Protein 2VZP (pdb70)

Secondary structure (DSSP, 8-state):
---EEEGGGSEEESEEEE--STT-STT-EEEE-SSTT-EEEEEEEESSSEEEEEEEEEE--SSS---EEEEETTEEEEEEE-----SSTT--EEEEEEEEE-SEEEEEEEEE-STT-PPEEEEEE-/----EEEGGGSEEESEEEE--STT-STT-EEEE-SSTT-EEEEEEEESSSEEEEEEEEEE--SSS-EEEEEEETTEEEEEEEEE---SSTT--EEEEEEEEE-SEEEEEEEEE-STT-PPEEEEEE-

GO terms:
  GO:0052761 exo-1,4-beta-D-glucosaminidase activity (F, EXP)
  GO:0005576 extracellular region (C, EXP)
  GO:0005576 extracellular region (C, IDA)
  GO:0004553 hydrolase activity, hydrolyzing O-glycosyl compounds (F, IDA)
  GO:0000272 polysaccharide catabolic process (P, IDA)

Solvent-accessible surface area: 11361 Å² total; per-residue (Å²): 164,73,69,74,39,32,0,18,117,23,75,49,68,91,25,38,81,59,65,110,44,72,44,67,45,49,115,0,0,0,46,2,59,93,56,56,32,0,3,0,39,3,76,0,81,8,125,62,73,27,94,37,67,0,48,0,52,15,0,0,22,48,137,68,42,19,24,0,39,1,23,13,86,78,71,125,41,22,71,50,21,47,0,29,62,22,58,81,59,64,34,10,30,57,73,73,8,158,2,92,4,51,62,26,102,2,101,0,71,0,38,3,59,45,78,57,0,0,0,5,0,0,28,0,22,29,141,124,93,76,68,36,26,0,21,114,24,80,48,46,32,27,41,79,61,60,113,45,71,39,66,48,49,114,0,0,0,51,6,65,114,56,49,32,0,3,0,42,3,84,0,80,5,104,61,74,30,63,38,75,0,48,1,54,12,0,0,22,46,138,70,47,26,24,0,45,1,26,16,124,74,68,151,32,20,88,49,23,46,0,27,61,27,57,81,60,63,42,30,62,65,70,72,8,132,1,90,5,59,63,26,104,11,68,0,77,0,38,2,63,50,76,64,0,0,0,5,0,0,25,0,25,16

InterPro domains:
  IPR005084 Carbohydrate binding module family 6 [PF16990] (911-1030)
  IPR005084 Carbohydrate binding module family 6 [PS51175] (909-1032)
  IPR006102 Glycoside hydrolase family 2, immunoglobulin-like beta-sandwich [PF00703] (229-335)
  IPR008979 Galactose-binding-like domain superfamily [SSF49785] (66-221)
  IPR008979 Galactose-binding-like domain superfamily [SSF49785] (909-1032)
  IPR013783 Immunoglobulin-like fold [G3DSA:2.60.40.10] (226-335)
  IPR013783 Immunoglobulin-like fold [G3DSA:2.60.40.10] (675-797)
  IPR013783 Immunoglobulin-like fold [G3DSA:2.60.40.10] (798-899)
  IPR017853 Glycoside hydrolase superfamily [SSF51445] (332-673)
  IPR036156 Beta-Galactosidase/glucuronidase domain superfamily [SSF49303] (227-335)
  IPR036156 Beta-Galactosidase/glucuronidase domain superfamily [SSF49303] (675-776)
  IPR036156 Beta-Galactosidase/glucuronidase domain superfamily [SSF49303] (779-896)
  IPR041351 Exo-beta-D-glucosaminidase, Ig-fold domain [PF18368] (781-891)
  IPR043534 Exo-beta-D-glucosaminidase/Endo-beta-mannosidase [PTHR43536] (57-892)
  IPR054593 Beta-mannosidase-like, galactose-binding domain-like [PF22666] (78-188)

Structure (mmCIF, N/CA/C/O backbone):
data_2VZP
#
_entry.id   2VZP
#
_cell.length_a   54.573
_cell.length_b   57.022
_cell.length_c   81.699
_cell.angle_alpha   90.00
_cell.angle_beta   90.00
_cell.angle_gamma   90.00
#
_symmetry.space_group_name_H-M   'P 21 21 21'
#
loop_
_entity.id
_entity.type
_entity.pdbx_description
1 polymer EXO-BETA-D-GLUCOSAMINIDASE
2 non-polymer 'CALCIUM ION'
3 non-polymer 1,2-ETHANEDIOL
4 water water
#
loop_
_atom_site.group_PDB
_atom_site.id
_atom_site.type_symbol
_atom_site.label_atom_id
_atom_site.label_alt_id
_atom_site.label_comp_id
_atom_site.label_asym_id
_atom_site.label_entity_id
_atom_site.label_seq_id
_atom_site.pdbx_PDB_ins_code
_atom_site.Cartn_x
_atom_site.Cartn_y
_atom_site.Cartn_z
_atom_site.occupancy
_atom_site.B_iso_or_equiv
_atom_site.auth_seq_id
_atom_site.auth_comp_id
_atom_site.auth_asym_id
_atom_site.auth_atom_id
_atom_site.pdbx_PDB_model_num
ATOM 1 N N . ASP A 1 2 ? 3.156 39.342 27.690 1.00 28.95 2 ASP A N 1
ATOM 2 C CA . ASP A 1 2 ? 4.611 39.380 27.401 1.00 27.31 2 ASP A CA 1
ATOM 3 C C . ASP A 1 2 ? 5.656 38.331 27.755 1.00 23.95 2 ASP A C 1
ATOM 4 O O . ASP A 1 2 ? 5.813 37.429 26.944 1.00 23.37 2 ASP A O 1
ATOM 9 N N . PRO A 1 3 ? 6.454 38.480 28.876 1.00 20.41 3 PRO A N 1
ATOM 10 C CA . PRO A 1 3 ? 6.814 37.194 29.492 1.00 17.16 3 PRO A CA 1
ATOM 11 C C . PRO A 1 3 ? 5.535 36.365 29.763 1.00 14.52 3 PRO A C 1
ATOM 12 O O . PRO A 1 3 ? 4.530 36.903 30.174 1.00 16.26 3 PRO A O 1
ATOM 16 N N . VAL A 1 4 ? 5.598 35.068 29.607 1.00 10.19 4 VAL A N 1
ATOM 17 C CA . VAL A 1 4 ? 4.465 34.158 29.811 1.00 6.94 4 VAL A CA 1
ATOM 18 C C . VAL A 1 4 ? 4.812 33.229 30.982 1.00 5.54 4 VAL A C 1
ATOM 19 O O . VAL A 1 4 ? 5.945 32.731 31.096 1.00 5.57 4 VAL A O 1
ATOM 23 N N . ASP A 1 5 ? 3.824 33.012 31.848 1.00 5.47 5 ASP A N 1
ATOM 24 C CA . ASP A 1 5 ? 3.972 32.110 33.001 1.00 4.95 5 ASP A CA 1
ATOM 25 C C . ASP A 1 5 ? 3.597 30.683 32.612 1.00 5.29 5 ASP A C 1
ATOM 26 O O . ASP A 1 5 ? 2.548 30.438 31.991 1.00 7.55 5 ASP A O 1
ATOM 31 N N . TYR A 1 6 ? 4.418 29.732 33.045 1.00 4.22 6 TYR A N 1
ATOM 32 C CA . TYR A 1 6 ? 4.215 28.298 32.843 1.00 4.19 6 TYR A CA 1
ATOM 33 C C . TYR A 1 6 ? 4.244 27.684 34.233 1.00 4.31 6 TYR A C 1
ATOM 34 O O . TYR A 1 6 ? 5.301 27.524 34.859 1.00 3.84 6 TYR A O 1
ATOM 43 N N . GLN A 1 7 ? 3.060 27.370 34.772 1.00 4.32 7 GLN A N 1
ATOM 44 C CA . GLN A 1 7 ? 2.959 26.925 36.163 1.00 3.65 7 GLN A CA 1
ATOM 45 C C . GLN A 1 7 ? 3.526 25.524 36.306 1.00 3.99 7 GLN A C 1
ATOM 46 O O . GLN A 1 7 ? 3.250 24.619 35.514 1.00 4.67 7 GLN A O 1
ATOM 52 N N . ALA A 1 8 ? 4.320 25.320 37.359 1.00 3.69 8 ALA A N 1
ATOM 53 C CA . ALA A 1 8 ? 4.951 23.999 37.600 1.00 3.69 8 ALA A CA 1
ATOM 54 C C . ALA A 1 8 ? 3.929 22.897 37.772 1.00 3.81 8 ALA A C 1
ATOM 55 O O . ALA A 1 8 ? 4.092 21.771 37.325 1.00 4.48 8 ALA A O 1
ATOM 57 N N . GLU A 1 9 ? 2.828 23.233 38.473 1.00 3.94 9 GLU A N 1
ATOM 58 C CA . GLU A 1 9 ? 1.801 22.243 38.805 1.00 4.97 9 GLU A CA 1
ATOM 59 C C . GLU A 1 9 ? 1.061 21.774 37.573 1.00 5.73 9 GLU A C 1
ATOM 60 O O . GLU A 1 9 ? 0.376 20.734 37.632 1.00 6.75 9 GLU A O 1
ATOM 66 N N . ASP A 1 10 ? 1.207 22.462 36.415 1.00 5.47 10 ASP A N 1
ATOM 67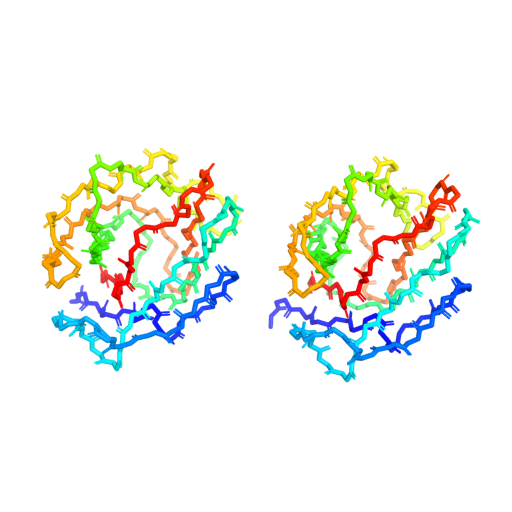 C CA . ASP A 1 10 ? 0.585 22.058 35.126 1.00 6.05 10 ASP A CA 1
ATOM 68 C C . ASP A 1 10 ? 1.538 21.400 34.169 1.00 6.17 10 ASP A C 1
ATOM 69 O O . ASP A 1 10 ? 1.153 21.077 33.034 1.00 7.85 10 ASP A O 1
ATOM 74 N N . ALA A 1 11 ? 2.777 21.199 34.673 1.00 5.37 11 ALA A N 1
ATOM 75 C CA . ALA A 1 11 ? 3.863 20.630 33.877 1.00 5.99 11 ALA A CA 1
ATOM 76 C C . ALA A 1 11 ? 3.979 19.116 34.102 1.00 5.38 11 ALA A C 1
ATOM 77 O O . ALA A 1 11 ? 3.200 18.499 34.853 1.00 6.80 11 ALA A O 1
ATOM 79 N N . THR A 1 12 ? 4.975 18.489 33.490 1.00 5.21 12 THR A N 1
ATOM 80 C CA . THR A 1 12 ? 5.186 17.072 33.685 1.00 6.02 12 THR A CA 1
ATOM 81 C C . THR A 1 12 ? 6.098 16.851 34.875 1.00 5.39 12 THR A C 1
ATOM 82 O O . THR A 1 12 ? 7.225 17.342 34.892 1.00 5.94 12 THR A O 1
ATOM 86 N N . ILE A 1 13 ? 5.612 16.144 35.869 1.00 5.24 13 ILE A N 1
ATOM 87 C CA . ILE A 1 13 ? 6.268 16.030 37.169 1.00 5.12 13 ILE A CA 1
ATOM 88 C C . ILE A 1 13 ? 6.700 14.572 37.353 1.00 5.86 13 ILE A C 1
ATOM 89 O O . ILE A 1 13 ? 5.852 13.680 37.231 1.00 7.85 13 ILE A O 1
ATOM 94 N N . VAL A 1 14 ? 7.974 14.350 37.643 1.00 5.11 14 VAL A N 1
ATOM 95 C CA . VAL A 1 14 ? 8.516 13.025 37.912 1.00 5.44 14 VAL A CA 1
ATOM 96 C C . VAL A 1 14 ? 9.077 13.050 39.317 1.00 5.12 14 VAL A C 1
ATOM 97 O O . VAL A 1 14 ? 9.900 13.900 39.665 1.00 6.44 14 VAL A O 1
ATOM 101 N N . GLN A 1 15 ? 8.525 12.189 40.163 1.00 4.98 15 GLN A N 1
ATOM 102 C CA . GLN A 1 15 ? 8.907 12.124 41.580 1.00 5.02 15 GLN A CA 1
ATOM 103 C C . GLN A 1 15 ? 8.723 13.474 42.259 1.00 4.78 15 GLN A C 1
ATOM 104 O O . GLN A 1 15 ? 9.653 14.056 42.819 1.00 4.81 15 GLN A O 1
ATOM 110 N N . GLY A 1 16 ? 7.498 13.966 42.229 1.00 5.58 16 GLY A N 1
ATOM 111 C CA . GLY A 1 16 ? 7.143 15.197 42.912 1.00 4.91 16 GLY A CA 1
ATOM 112 C C . GLY A 1 16 ? 5.661 15.240 43.182 1.00 5.38 16 GLY A C 1
ATOM 113 O O . GLY A 1 16 ? 4.927 14.312 42.773 1.00 7.53 16 GLY A O 1
ATOM 114 N N . ALA A 1 17 ? 5.193 16.288 43.841 1.00 5.18 17 ALA A N 1
ATOM 115 C CA . ALA A 1 17 ? 3.803 16.401 44.254 1.00 5.68 17 ALA A CA 1
ATOM 116 C C . ALA A 1 17 ? 3.343 17.830 44.119 1.00 4.86 17 ALA A C 1
ATOM 117 O O . ALA A 1 17 ? 4.095 18.762 44.440 1.00 5.79 17 ALA A O 1
ATOM 119 N N . VAL A 1 18 ? 2.108 18.017 43.648 1.00 5.57 18 VAL A N 1
ATOM 120 C CA . VAL A 1 18 ? 1.486 19.308 43.612 1.00 5.24 18 VAL A CA 1
ATOM 121 C C . VAL A 1 18 ? 0.942 19.613 44.988 1.00 5.14 18 VAL A C 1
ATOM 122 O O . VAL A 1 18 ? 0.141 18.827 45.543 1.00 6.64 18 VAL A O 1
ATOM 126 N N . GLU A 1 19 ? 1.331 20.731 45.576 1.00 4.55 19 GLU A N 1
ATOM 127 C CA . GLU A 1 19 ? 0.938 21.150 46.892 1.00 5.14 19 GLU A CA 1
ATOM 128 C C . GLU A 1 19 ? 0.567 22.619 46.903 1.00 4.92 19 GLU A C 1
ATOM 129 O O . GLU A 1 19 ? 0.789 23.373 45.951 1.00 5.26 19 GLU A O 1
ATOM 135 N N . SER A 1 20 ? -0.054 23.029 48.007 1.00 5.32 20 SER A N 1
ATOM 136 C CA . SER A 1 20 ? -0.572 24.384 48.148 1.00 5.68 20 SER A CA 1
ATOM 137 C C . SER A 1 20 ? -0.512 24.847 49.627 1.00 6.65 20 SER A C 1
ATOM 138 O O . SER A 1 20 ? -1.264 25.738 50.007 1.00 7.82 20 SER A O 1
ATOM 141 N N . ASN A 1 21 ? 0.350 24.257 50.454 1.00 6.91 21 ASN A N 1
ATOM 142 C CA . ASN A 1 21 ? 0.326 24.477 51.890 1.00 8.52 21 ASN A CA 1
ATOM 143 C C . ASN A 1 21 ? 1.324 25.510 52.355 1.00 9.01 21 ASN A C 1
ATOM 144 O O . ASN A 1 21 ? 1.507 25.632 53.543 1.00 13.40 21 ASN A O 1
ATOM 149 N N . HIS A 1 22 ? 1.975 26.220 51.469 1.00 7.65 22 HIS A N 1
ATOM 150 C CA . HIS A 1 22 ? 2.730 27.393 51.773 1.00 7.64 22 HIS A CA 1
ATOM 151 C C . HIS A 1 22 ? 2.140 28.521 50.958 1.00 8.50 22 HIS A C 1
ATOM 152 O O . HIS A 1 22 ? 1.834 28.352 49.782 1.00 10.13 22 HIS A O 1
ATOM 159 N N . ALA A 1 23 ? 1.966 29.673 51.576 1.00 8.52 23 ALA A N 1
ATOM 160 C CA . ALA A 1 23 ? 1.350 30.808 50.911 1.00 8.28 23 ALA A CA 1
ATOM 161 C C . ALA A 1 23 ? 2.232 31.384 49.834 1.00 7.73 23 ALA A C 1
ATOM 162 O O . ALA A 1 23 ? 3.441 31.224 49.822 1.00 8.38 23 ALA A O 1
ATOM 164 N N . GLY A 1 24 ? 1.589 32.139 48.925 1.00 6.96 24 GLY A N 1
ATOM 165 C CA . GLY A 1 24 ? 2.281 33.018 48.011 1.00 7.22 24 GLY A CA 1
ATOM 166 C C . GLY A 1 24 ? 2.611 32.473 46.627 1.00 5.69 24 GLY A C 1
ATOM 167 O O . GLY A 1 24 ? 3.227 33.170 45.814 1.00 6.00 24 GLY A O 1
ATOM 168 N N . TYR A 1 25 ? 2.263 31.227 46.380 1.00 5.38 25 TYR A N 1
ATOM 169 C CA . TYR A 1 25 ? 2.367 30.666 45.030 1.00 4.17 25 TYR A CA 1
ATOM 170 C C . TYR A 1 25 ? 1.438 31.411 44.083 1.00 4.72 25 TYR A C 1
ATOM 171 O O . TYR A 1 25 ? 0.513 32.113 44.500 1.00 5.66 25 TYR A O 1
ATOM 180 N N . THR A 1 26 ? 1.671 31.216 42.780 1.00 3.74 26 THR A N 1
ATOM 181 C CA . THR A 1 26 ? 0.770 31.687 41.732 1.00 4.09 26 THR A CA 1
ATOM 182 C C . THR A 1 26 ? 0.177 30.452 41.046 1.00 3.70 26 THR A C 1
ATOM 183 O O . THR A 1 26 ? 0.628 29.314 41.243 1.00 4.34 26 THR A O 1
ATOM 187 N N . GLY A 1 27 ? -0.885 30.661 40.286 1.00 4.23 27 GLY A N 1
ATOM 188 C CA . GLY A 1 27 ? -1.636 29.526 39.802 1.00 4.59 27 GLY A CA 1
ATOM 189 C C . GLY A 1 27 ? -2.321 28.831 40.943 1.00 4.49 27 GLY A C 1
ATOM 190 O O . GLY A 1 27 ? -2.634 29.436 41.947 1.00 6.48 27 GLY A O 1
ATOM 191 N N . THR A 1 28 ? -2.590 27.551 40.811 1.00 4.95 28 THR A N 1
ATOM 192 C CA . THR A 1 28 ? -3.322 26.806 41.822 1.00 5.52 28 THR A CA 1
ATOM 193 C C . THR A 1 28 ? -2.422 26.147 42.873 1.00 4.96 28 THR A C 1
ATOM 194 O O . THR A 1 28 ? -2.953 25.618 43.866 1.00 5.27 28 THR A O 1
ATOM 198 N N . GLY A 1 29 ? -1.103 26.167 42.716 1.00 4.52 29 GLY A N 1
ATOM 199 C CA . GLY A 1 29 ? -0.221 25.573 43.705 1.00 4.27 29 GLY A CA 1
ATOM 200 C C . GLY A 1 29 ? 1.212 25.668 43.255 1.00 3.58 29 GLY A C 1
ATOM 201 O O . GLY A 1 29 ? 1.627 26.639 42.616 1.00 3.33 29 GLY A O 1
ATOM 202 N N . PHE A 1 30 ? 1.988 24.662 43.641 1.00 3.70 30 PHE A N 1
ATOM 203 C CA . PHE A 1 30 ? 3.427 24.601 43.308 1.00 3.59 30 PHE A CA 1
ATOM 204 C C . PHE A 1 30 ? 3.807 23.119 43.329 1.00 3.88 30 PHE A C 1
ATOM 205 O O . PHE A 1 30 ? 3.035 22.271 43.767 1.00 4.09 30 PHE A O 1
ATOM 213 N N . VAL A 1 31 ? 5.037 22.834 42.879 1.00 3.39 31 VAL A N 1
ATOM 214 C CA . VAL A 1 31 ? 5.562 21.492 42.944 1.00 3.41 31 VAL A CA 1
ATOM 215 C C . VAL A 1 31 ? 6.581 21.388 44.049 1.00 3.24 31 VAL A C 1
ATOM 216 O O . VAL A 1 31 ? 7.552 22.169 44.131 1.00 3.77 31 VAL A O 1
ATOM 220 N N . ASN A 1 32 ? 6.387 20.399 44.911 1.00 3.42 32 ASN A N 1
ATOM 221 C CA . ASN A 1 32 ? 7.316 19.988 45.924 1.00 3.27 32 ASN A CA 1
ATOM 222 C C . ASN A 1 32 ? 8.045 18.759 45.350 1.00 4.15 32 ASN A C 1
ATOM 223 O O . ASN A 1 32 ? 7.437 17.671 45.187 1.00 4.40 32 ASN A O 1
ATOM 228 N N . TYR A 1 33 ? 9.290 18.927 44.908 1.00 4.01 33 TYR A N 1
ATOM 229 C CA . TYR A 1 33 ? 10.069 17.790 44.407 1.00 4.13 33 TYR A CA 1
ATOM 230 C C . TYR A 1 33 ? 10.214 16.774 45.515 1.00 4.53 33 TYR A C 1
ATOM 231 O O . TYR A 1 33 ? 10.496 17.131 46.649 1.00 5.87 33 TYR A O 1
ATOM 240 N N . ASP A 1 34 ? 10.137 15.489 45.194 1.00 5.03 34 ASP A N 1
ATOM 241 C CA . ASP A 1 34 ? 10.490 14.478 46.210 1.00 5.23 34 ASP A CA 1
ATOM 242 C C . ASP A 1 34 ? 11.966 14.633 46.561 1.00 5.70 34 ASP A C 1
ATOM 243 O O . ASP A 1 34 ? 12.817 15.086 45.752 1.00 6.15 34 ASP A O 1
ATOM 248 N N . ASN A 1 35 ? 12.314 14.232 47.767 1.00 6.56 35 ASN A N 1
ATOM 249 C CA . ASN A 1 35 ? 13.646 14.389 48.281 1.00 7.46 35 ASN A CA 1
ATOM 250 C C . ASN A 1 35 ? 14.507 13.194 47.849 1.00 6.67 35 ASN A C 1
ATOM 251 O O . ASN A 1 35 ? 14.859 12.287 48.628 1.00 8.89 35 ASN A O 1
ATOM 256 N N . VAL A 1 36 ? 14.797 13.193 46.572 1.00 6.00 36 VAL A N 1
ATOM 257 C CA . VAL A 1 36 ? 15.616 12.219 45.859 1.00 6.26 36 VAL A CA 1
ATOM 258 C C . VAL A 1 36 ? 16.306 12.924 44.725 1.00 5.87 36 VAL A C 1
ATOM 259 O O . VAL A 1 36 ? 15.769 13.890 44.152 1.00 6.02 36 VAL A O 1
ATOM 263 N N . ALA A 1 37 ? 17.478 12.424 44.325 1.00 7.09 37 ALA A N 1
ATOM 264 C CA . ALA A 1 37 ? 18.105 12.818 43.067 1.00 6.95 37 ALA A CA 1
ATOM 265 C C . ALA A 1 37 ? 17.267 12.298 41.926 1.00 7.04 37 ALA A C 1
ATOM 266 O O . ALA A 1 37 ? 16.795 11.178 41.952 1.00 9.00 37 ALA A O 1
ATOM 268 N N . GLY A 1 38 ? 17.077 13.105 40.903 1.00 6.55 38 GLY A N 1
ATOM 269 C CA . GLY A 1 38 ? 16.360 12.708 39.699 1.00 6.94 38 GLY A CA 1
ATOM 270 C C . GLY A 1 38 ? 14.929 13.159 39.671 1.00 6.58 38 GLY A C 1
ATOM 271 O O . GLY A 1 38 ? 14.277 12.981 38.650 1.00 7.80 38 GLY A O 1
ATOM 272 N N . SER A 1 39 ? 14.382 13.731 40.749 1.00 5.74 39 SER A N 1
ATOM 273 C CA . SER A 1 39 ? 13.079 14.348 40.697 1.00 5.00 39 SER A CA 1
ATOM 274 C C . SER A 1 39 ? 13.129 15.514 39.696 1.00 4.57 39 SER A C 1
ATOM 275 O O . SER A 1 39 ? 14.180 16.160 39.542 1.00 4.77 39 SER A O 1
ATOM 278 N N . SER A 1 40 ? 12.039 15.741 38.988 1.00 4.81 40 SER A N 1
ATOM 279 C CA . SER A 1 40 ? 12.090 16.713 37.897 1.00 5.87 40 SER A CA 1
ATOM 280 C C . SER A 1 40 ? 10.742 17.332 37.614 1.00 4.57 40 SER A C 1
ATOM 281 O O . SER A 1 40 ? 9.671 16.761 37.930 1.00 4.55 40 SER A O 1
ATOM 284 N N . VAL A 1 41 ? 10.786 18.488 36.971 1.00 4.59 41 VAL A N 1
ATOM 285 C CA . VAL A 1 41 ? 9.624 19.134 36.358 1.00 4.07 41 VAL A CA 1
ATOM 286 C C . VAL A 1 41 ? 10.050 19.496 34.933 1.00 4.20 41 VAL A C 1
ATOM 287 O O . VAL A 1 41 ? 11.160 19.976 34.711 1.00 4.61 41 VAL A O 1
ATOM 291 N N . GLU A 1 42 ? 9.145 19.271 33.979 1.00 4.56 42 GLU A N 1
ATOM 292 C CA . GLU A 1 42 ? 9.382 19.562 32.560 1.00 4.75 42 GLU A CA 1
ATOM 293 C C . GLU A 1 42 ? 8.213 20.341 31.998 1.00 4.69 42 GLU A C 1
ATOM 294 O O . GLU A 1 42 ? 7.087 19.840 31.965 1.00 5.07 42 GLU A O 1
ATOM 300 N N . TRP A 1 43 ? 8.494 21.559 31.605 1.00 4.95 43 TRP A N 1
ATOM 301 C CA . TRP A 1 43 ? 7.522 22.490 31.052 1.00 4.87 43 TRP A CA 1
ATOM 302 C C . TRP A 1 43 ? 7.527 22.459 29.531 1.00 5.08 43 TRP A C 1
ATOM 303 O O . TRP A 1 43 ? 8.591 22.327 28.923 1.00 6.51 43 TRP A O 1
ATOM 314 N N . THR A 1 44 ? 6.350 22.595 28.969 1.00 5.07 44 THR A N 1
ATOM 315 C CA . THR A 1 44 ? 6.197 22.781 27.519 1.00 6.01 44 THR A CA 1
ATOM 316 C C . THR A 1 44 ? 5.942 24.255 27.284 1.00 5.78 44 THR A C 1
ATOM 317 O O . THR A 1 44 ? 4.967 24.808 27.816 1.00 7.33 44 THR A O 1
ATOM 321 N N . VAL A 1 45 ? 6.809 24.892 26.528 1.00 5.45 45 VAL A N 1
ATOM 322 C CA . VAL A 1 45 ? 6.759 26.324 26.282 1.00 5.16 45 VAL A CA 1
ATOM 323 C C . VAL A 1 45 ? 6.680 26.564 24.793 1.00 5.62 45 VAL A C 1
ATOM 324 O O . VAL A 1 45 ? 7.073 25.731 23.993 1.00 6.54 45 VAL A O 1
ATOM 328 N N . THR A 1 46 ? 6.259 27.765 24.414 1.00 5.93 46 THR A N 1
ATOM 329 C CA . THR A 1 46 ? 6.269 28.162 22.979 1.00 6.81 46 THR A CA 1
ATOM 330 C C . THR A 1 46 ? 6.858 29.549 22.896 1.00 6.54 46 THR A C 1
ATOM 331 O O . THR A 1 46 ? 6.421 30.445 23.633 1.00 8.17 46 THR A O 1
ATOM 335 N N . VAL A 1 47 ? 7.823 29.720 21.999 1.00 5.73 47 VAL A N 1
ATOM 336 C CA . VAL A 1 47 ? 8.404 31.010 21.752 1.00 5.73 47 VAL A CA 1
ATOM 337 C C . VAL A 1 47 ? 8.416 31.308 20.246 1.00 5.19 47 VAL A C 1
ATOM 338 O O . VAL A 1 47 ? 8.381 30.414 19.416 1.00 5.67 47 VAL A O 1
ATOM 342 N N . PRO A 1 48 ? 8.478 32.585 19.885 1.00 5.92 48 PRO A N 1
ATOM 343 C CA . PRO A 1 48 ? 8.294 32.946 18.458 1.00 6.00 48 PRO A CA 1
ATOM 344 C C . PRO A 1 48 ? 9.549 32.850 17.609 1.00 5.83 48 PRO A C 1
ATOM 345 O O . PRO A 1 48 ? 9.444 32.854 16.378 1.00 5.96 48 PRO A O 1
ATOM 349 N N . SER A 1 49 ? 10.720 32.791 18.228 1.00 6.45 49 SER A N 1
ATOM 350 C CA A SER A 1 49 ? 11.949 32.777 17.479 0.50 6.69 49 SER A CA 1
ATOM 351 C CA B SER A 1 49 ? 12.009 32.935 17.558 0.50 6.62 49 SER A CA 1
ATOM 352 C C . SER A 1 49 ? 13.020 32.034 18.222 1.00 6.98 49 SER A C 1
ATOM 353 O O . SER A 1 49 ? 13.090 32.008 19.438 1.00 7.94 49 SER A O 1
ATOM 358 N N . ALA A 1 50 ? 13.861 31.371 17.433 1.00 6.69 50 ALA A N 1
ATOM 359 C CA . ALA A 1 50 ? 14.986 30.614 17.948 1.00 6.90 50 ALA A CA 1
ATOM 360 C C . ALA A 1 50 ? 15.962 31.609 18.593 1.00 7.50 50 ALA A C 1
ATOM 361 O O . ALA A 1 50 ? 16.206 32.676 18.062 1.00 10.88 50 ALA A O 1
ATOM 363 N N . GLY A 1 51 ? 16.577 31.198 19.695 1.00 7.61 51 GLY A N 1
ATOM 364 C CA . GLY A 1 51 ? 17.600 32.021 20.327 1.00 8.46 51 GLY A CA 1
ATOM 365 C C . GLY A 1 51 ? 17.593 31.807 21.815 1.00 8.66 51 GLY A C 1
ATOM 366 O O . GLY A 1 51 ? 16.990 30.862 22.316 1.00 9.10 51 GLY A O 1
ATOM 367 N N A THR A 1 52 ? 18.173 32.819 22.484 0.50 8.56 52 THR A N 1
ATOM 368 N N B THR A 1 52 ? 18.360 32.574 22.551 0.50 9.23 52 THR A N 1
ATOM 369 C CA A THR A 1 52 ? 18.359 32.820 23.928 0.50 8.05 52 THR A CA 1
ATOM 370 C CA B THR A 1 52 ? 18.461 32.304 23.977 0.50 9.12 52 THR A CA 1
ATOM 371 C C A THR A 1 52 ? 17.121 33.390 24.598 0.50 7.67 52 THR A C 1
ATOM 372 C C B THR A 1 52 ? 17.443 33.261 24.723 0.50 9.57 52 THR A C 1
ATOM 373 O O A THR A 1 52 ? 16.509 34.418 24.103 0.50 7.44 52 THR A O 1
ATOM 374 O O B THR A 1 52 ? 17.246 34.417 24.393 0.50 11.16 52 THR A O 1
ATOM 381 N N . TYR A 1 53 ? 16.782 32.706 25.713 1.00 7.11 53 TYR A N 1
ATOM 382 C CA . TYR A 1 53 ? 15.720 33.269 26.529 1.00 5.83 53 TYR A CA 1
ATOM 383 C C . TYR A 1 53 ? 16.152 33.201 27.999 1.00 4.77 53 TYR A C 1
ATOM 384 O O . TYR A 1 53 ? 16.735 32.226 28.452 1.00 5.30 53 TYR A O 1
ATOM 393 N N . ASP A 1 54 ? 15.798 34.255 28.709 1.00 5.06 54 ASP A N 1
ATOM 394 C CA . ASP A 1 54 ? 15.973 34.294 30.160 1.00 4.53 54 ASP A CA 1
ATOM 395 C C . ASP A 1 54 ? 14.778 33.641 30.819 1.00 5.60 54 ASP A C 1
ATOM 396 O O . ASP A 1 54 ? 13.637 34.135 30.750 1.00 9.53 54 ASP A O 1
ATOM 401 N N . VAL A 1 55 ? 14.986 32.488 31.423 1.00 3.95 55 VAL A N 1
ATOM 402 C CA . VAL A 1 55 ? 13.925 31.706 32.087 1.00 4.67 55 VAL A CA 1
ATOM 403 C C . VAL A 1 55 ? 13.974 32.068 33.563 1.00 4.04 55 VAL A C 1
ATOM 404 O O . VAL A 1 55 ? 14.958 31.810 34.251 1.00 4.71 55 VAL A O 1
ATOM 408 N N . VAL A 1 56 ? 12.901 32.681 34.045 1.00 3.62 56 VAL A N 1
ATOM 409 C CA . VAL A 1 56 ? 12.847 33.172 35.435 1.00 3.54 56 VAL A CA 1
ATOM 410 C C . VAL A 1 56 ? 12.125 32.113 36.251 1.00 2.86 56 VAL A C 1
ATOM 411 O O . VAL A 1 56 ? 10.922 31.856 36.062 1.00 3.24 56 VAL A O 1
ATOM 415 N N . VAL A 1 57 ? 12.864 31.450 37.120 1.00 3.21 57 VAL A N 1
ATOM 416 C CA . VAL A 1 57 ? 12.375 30.365 37.961 1.00 2.96 57 VAL A CA 1
ATOM 417 C C . VAL A 1 57 ? 11.958 30.910 39.297 1.00 3.19 57 VAL A C 1
ATOM 418 O O . VAL A 1 57 ? 12.775 31.559 39.970 1.00 4.14 57 VAL A O 1
ATOM 422 N N . ARG A 1 58 ? 10.690 30.700 39.693 1.00 2.72 58 ARG A N 1
ATOM 423 C CA . ARG A 1 58 ? 10.185 31.204 40.985 1.00 2.81 58 ARG A CA 1
ATOM 424 C C . ARG A 1 58 ? 10.114 30.012 41.942 1.00 2.72 58 ARG A C 1
ATOM 425 O O . ARG A 1 58 ? 9.430 29.018 41.640 1.00 3.35 58 ARG A O 1
ATOM 433 N N . TYR A 1 59 ? 10.878 30.078 43.034 1.00 3.08 59 TYR A N 1
ATOM 434 C CA . TYR A 1 59 ? 11.154 28.900 43.864 1.00 3.28 59 TYR A CA 1
ATOM 435 C C . TYR A 1 59 ? 11.231 29.329 45.352 1.00 3.04 59 TYR A C 1
ATOM 436 O O . TYR A 1 59 ? 11.317 30.513 45.687 1.00 3.51 59 TYR A O 1
ATOM 445 N N . ALA A 1 60 ? 11.232 28.317 46.191 1.00 3.29 60 ALA A N 1
ATOM 446 C CA . ALA A 1 60 ? 11.455 28.513 47.632 1.00 3.31 60 ALA A CA 1
ATOM 447 C C . ALA A 1 60 ? 12.298 27.363 48.166 1.00 2.99 60 ALA A C 1
ATOM 448 O O . ALA A 1 60 ? 12.244 26.243 47.666 1.00 3.39 60 ALA A O 1
ATOM 450 N N . ASN A 1 61 ? 13.053 27.680 49.215 1.00 3.24 61 ASN A N 1
ATOM 451 C CA . ASN A 1 61 ? 13.896 26.660 49.870 1.00 3.53 61 ASN A CA 1
ATOM 452 C C . ASN A 1 61 ? 14.044 27.066 51.324 1.00 3.82 61 ASN A C 1
ATOM 453 O O . ASN A 1 61 ? 14.879 27.880 51.695 1.00 4.01 61 ASN A O 1
ATOM 458 N N . GLY A 1 62 ? 13.174 26.514 52.164 1.00 4.19 62 GLY A N 1
ATOM 459 C CA . GLY A 1 62 ? 13.179 26.771 53.619 1.00 4.38 62 GLY A CA 1
ATOM 460 C C . GLY A 1 62 ? 14.206 25.988 54.393 1.00 4.58 62 GLY A C 1
ATOM 461 O O . GLY A 1 62 ? 13.929 25.563 55.518 1.00 5.23 62 GLY A O 1
ATOM 462 N N . THR A 1 63 ? 15.383 25.776 53.807 1.00 4.76 63 THR A N 1
ATOM 463 C CA . THR A 1 63 ? 16.487 25.104 54.488 1.00 4.83 63 THR A CA 1
ATOM 464 C C . THR A 1 63 ? 17.766 25.860 54.163 1.00 4.72 63 THR A C 1
ATOM 465 O O . THR A 1 63 ? 17.807 26.678 53.269 1.00 5.87 63 THR A O 1
ATOM 469 N N . THR A 1 64 ? 18.811 25.536 54.898 1.00 4.99 64 THR A N 1
ATOM 470 C CA . THR A 1 64 ? 20.130 26.139 54.663 1.00 6.33 64 THR A CA 1
ATOM 471 C C . THR A 1 64 ? 20.929 25.411 53.591 1.00 7.23 64 THR A C 1
ATOM 472 O O . THR A 1 64 ? 22.024 25.867 53.285 1.00 11.97 64 THR A O 1
ATOM 476 N N . THR A 1 65 ? 20.425 24.339 53.001 1.00 6.31 65 THR A N 1
ATOM 477 C CA . THR A 1 65 ? 21.186 23.582 52.018 1.00 7.69 65 THR A CA 1
ATOM 478 C C . THR A 1 65 ? 20.678 23.838 50.630 1.00 6.94 65 THR A C 1
ATOM 479 O O . THR A 1 65 ? 19.481 23.751 50.336 1.00 6.20 65 THR A O 1
ATOM 483 N N . SER A 1 66 ? 21.584 24.239 49.758 1.00 7.22 66 SER A N 1
ATOM 484 C CA . SER A 1 66 ? 21.229 24.435 48.340 1.00 6.53 66 SER A CA 1
ATOM 485 C C . SER A 1 66 ? 20.664 23.158 47.708 1.00 6.15 66 SER A C 1
ATOM 486 O O . SER A 1 66 ? 21.121 22.067 48.014 1.00 8.02 66 SER A O 1
ATOM 489 N N . ARG A 1 67 ? 19.674 23.339 46.832 1.00 5.13 67 ARG A N 1
ATOM 490 C CA . ARG A 1 67 ? 19.084 22.232 46.091 1.00 5.57 67 ARG A CA 1
ATOM 491 C C . ARG A 1 67 ? 19.277 22.433 44.613 1.00 5.69 67 ARG A C 1
ATOM 492 O O . ARG A 1 67 ? 18.404 22.989 43.928 1.00 6.90 67 ARG A O 1
ATOM 500 N N . PRO A 1 68 ? 20.447 22.010 44.090 1.00 4.67 68 PRO A N 1
ATOM 501 C CA . PRO A 1 68 ? 20.778 22.332 42.698 1.00 4.63 68 PRO A CA 1
ATOM 502 C C . PRO A 1 68 ? 19.948 21.547 41.688 1.00 4.00 68 PRO A C 1
ATOM 503 O O . PRO A 1 68 ? 19.500 20.409 41.940 1.00 4.38 68 PRO A O 1
ATOM 507 N N . LEU A 1 69 ? 19.777 22.179 40.527 1.00 3.80 69 LEU A N 1
ATOM 508 C CA . LEU A 1 69 ? 19.057 21.625 39.398 1.00 3.15 69 LEU A CA 1
ATOM 509 C C . LEU A 1 69 ? 19.927 21.686 38.145 1.00 3.89 69 LEU A C 1
ATOM 510 O O . LEU A 1 69 ? 20.629 22.686 37.905 1.00 4.69 69 LEU A O 1
ATOM 515 N N . ASP A 1 70 ? 19.796 20.669 37.313 1.00 3.91 70 ASP A N 1
ATOM 516 C CA . ASP A 1 70 ? 20.278 20.683 35.935 1.00 4.64 70 ASP A CA 1
ATOM 517 C C . ASP A 1 70 ? 19.108 21.034 35.034 1.00 5.08 70 ASP A C 1
ATOM 518 O O . ASP A 1 70 ? 18.052 20.394 35.096 1.00 5.58 70 ASP A O 1
ATOM 523 N N . PHE A 1 71 ? 19.320 21.987 34.129 1.00 5.54 71 PHE A N 1
ATOM 524 C CA . PHE A 1 71 ? 18.311 22.363 33.139 1.00 5.96 71 PHE A CA 1
ATOM 525 C C . PHE A 1 71 ? 18.689 21.802 31.790 1.00 7.34 71 PHE A C 1
ATOM 526 O O . PHE A 1 71 ? 19.868 21.890 31.372 1.00 9.72 71 PHE A O 1
ATOM 534 N N . SER A 1 72 ? 17.711 21.299 31.059 1.00 7.09 72 SER A N 1
ATOM 535 C CA A SER A 1 72 ? 17.924 20.781 29.710 0.50 6.45 72 SER A CA 1
ATOM 536 C CA B SER A 1 72 ? 17.902 20.727 29.734 0.50 8.25 72 SER A CA 1
ATOM 537 C C . SER A 1 72 ? 16.791 21.236 28.855 1.00 8.40 72 SER A C 1
ATOM 538 O O . SER A 1 72 ? 15.680 21.579 29.351 1.00 10.35 72 SER A O 1
ATOM 543 N N . VAL A 1 73 ? 17.055 21.282 27.568 1.00 10.00 73 VAL A N 1
ATOM 544 C CA . VAL A 1 73 ? 16.173 21.865 26.618 1.00 11.46 73 VAL A CA 1
ATOM 545 C C . VAL A 1 73 ? 16.122 20.817 25.532 1.00 11.38 73 VAL A C 1
ATOM 546 O O . VAL A 1 73 ? 17.146 20.411 24.923 1.00 11.72 73 VAL A O 1
ATOM 550 N N . ASN A 1 74 ? 14.925 20.348 25.286 1.00 11.86 74 ASN A N 1
ATOM 551 C CA . ASN A 1 74 ? 14.724 19.393 24.230 1.00 11.96 74 ASN A CA 1
ATOM 552 C C . ASN A 1 74 ? 15.683 18.182 24.319 1.00 13.07 74 ASN A C 1
ATOM 553 O O . ASN A 1 74 ? 16.144 17.616 23.327 1.00 14.74 74 ASN A O 1
ATOM 558 N N . GLY A 1 75 ? 16.026 17.801 25.548 1.00 13.59 75 GLY A N 1
ATOM 559 C CA . GLY A 1 75 ? 16.839 16.620 25.805 1.00 13.30 75 GLY A CA 1
ATOM 560 C C . GLY A 1 75 ? 18.352 16.801 25.830 1.00 14.00 75 GLY A C 1
ATOM 561 O O . GLY A 1 75 ? 19.094 15.851 25.983 1.00 18.17 75 GLY A O 1
ATOM 562 N N . SER A 1 76 ? 18.806 18.036 25.715 1.00 12.78 76 SER A N 1
ATOM 563 C CA . SER A 1 76 ? 20.185 18.411 25.741 1.00 14.00 76 SER A CA 1
ATOM 564 C C . SER A 1 76 ? 20.466 19.348 26.905 1.00 11.32 76 SER A C 1
ATOM 565 O O . SER A 1 76 ? 19.682 20.234 27.167 1.00 8.91 76 SER A O 1
ATOM 568 N N . ILE A 1 77 ? 21.607 19.199 27.576 1.00 12.73 77 ILE A N 1
ATOM 569 C CA . ILE A 1 77 ? 21.925 20.040 28.709 1.00 12.43 77 ILE A CA 1
ATOM 570 C C . ILE A 1 77 ? 22.020 21.512 28.268 1.00 11.85 77 ILE A C 1
ATOM 571 O O . ILE A 1 77 ? 22.599 21.876 27.228 1.00 14.17 77 ILE A O 1
ATOM 576 N N . SER A 1 78 ? 21.468 22.352 29.135 1.00 10.47 78 SER A N 1
ATOM 577 C CA A SER A 1 78 ? 21.313 23.812 28.984 0.50 11.60 78 SER A CA 1
ATOM 578 C CA B SER A 1 78 ? 21.595 23.758 28.947 0.50 11.85 78 SER A CA 1
ATOM 579 C C . SER A 1 78 ? 22.193 24.534 30.084 1.00 12.25 78 SER A C 1
ATOM 580 O O . SER A 1 78 ? 22.898 25.493 29.831 1.00 16.70 78 SER A O 1
ATOM 585 N N . ALA A 1 79 ? 21.996 24.123 31.324 1.00 9.55 79 ALA A N 1
ATOM 586 C CA . ALA A 1 79 ? 22.714 24.724 32.450 1.00 8.38 79 ALA A CA 1
ATOM 587 C C . ALA A 1 79 ? 22.857 23.645 33.481 1.00 7.02 79 ALA A C 1
ATOM 588 O O . ALA A 1 79 ? 21.896 23.245 34.016 1.00 12.80 79 ALA A O 1
ATOM 590 N N . SER A 1 80 ? 24.053 23.325 33.885 1.00 6.15 80 SER A N 1
ATOM 591 C CA A SER A 1 80 ? 24.175 22.300 34.885 0.25 5.98 80 SER A CA 1
ATOM 592 C CA B SER A 1 80 ? 24.348 22.260 34.838 0.25 5.92 80 SER A CA 1
ATOM 593 C CA C SER A 1 80 ? 24.397 22.279 34.795 0.50 6.97 80 SER A CA 1
ATOM 594 C C . SER A 1 80 ? 24.646 22.844 36.204 1.00 4.82 80 SER A C 1
ATOM 595 O O . SER A 1 80 ? 25.410 23.817 36.342 1.00 5.48 80 SER A O 1
ATOM 602 N N . GLY A 1 81 ? 24.117 22.222 37.217 1.00 4.65 81 GLY A N 1
ATOM 603 C CA . GLY A 1 81 ? 24.536 22.569 38.561 1.00 4.86 81 GLY A CA 1
ATOM 604 C C . GLY A 1 81 ? 24.145 23.949 39.018 1.00 5.13 81 GLY A C 1
ATOM 605 O O . GLY A 1 81 ? 24.921 24.646 39.653 1.00 7.02 81 GLY A O 1
ATOM 606 N N . VAL A 1 82 ? 22.897 24.334 38.698 1.00 4.21 82 VAL A N 1
ATOM 607 C CA . VAL A 1 82 ? 22.416 25.668 39.095 1.00 4.05 82 VAL A CA 1
ATOM 608 C C . VAL A 1 82 ? 21.945 25.588 40.552 1.00 4.08 82 VAL A C 1
ATOM 609 O O . VAL A 1 82 ? 21.027 24.807 40.888 1.00 4.09 82 VAL A O 1
ATOM 613 N N . ALA A 1 83 ? 22.569 26.360 41.430 1.00 4.50 83 ALA A N 1
ATOM 614 C CA . ALA A 1 83 ? 22.258 26.326 42.862 1.00 4.59 83 ALA A CA 1
ATOM 615 C C . ALA A 1 83 ? 20.931 27.026 43.114 1.00 4.22 83 ALA A C 1
ATOM 616 O O . ALA A 1 83 ? 20.633 28.056 42.542 1.00 7.32 83 ALA A O 1
ATOM 618 N N . PHE A 1 84 ? 20.135 26.468 44.010 1.00 3.96 84 PHE A N 1
ATOM 619 C CA . PHE A 1 84 ? 18.930 27.133 44.548 1.00 3.90 84 PHE A CA 1
ATOM 620 C C . PHE A 1 84 ? 19.064 27.166 46.060 1.00 4.36 84 PHE A C 1
ATOM 621 O O . PHE A 1 84 ? 18.786 26.192 46.754 1.00 5.08 84 PHE A O 1
ATOM 629 N N . GLY A 1 85 ? 19.613 28.288 46.538 1.00 5.55 85 GLY A N 1
ATOM 630 C CA . GLY A 1 85 ? 19.937 28.466 47.938 1.00 6.05 85 GLY A CA 1
ATOM 631 C C . GLY A 1 85 ? 18.743 28.766 48.791 1.00 4.72 85 GLY A C 1
ATOM 632 O O . GLY A 1 85 ? 17.604 28.882 48.338 1.00 5.46 85 GLY A O 1
ATOM 633 N N . SER A 1 86 ? 19.007 28.973 50.077 1.00 5.13 86 SER A N 1
ATOM 634 C CA . SER A 1 86 ? 17.960 29.249 51.037 1.00 4.47 86 SER A CA 1
ATOM 635 C C . SER A 1 86 ? 17.149 30.482 50.647 1.00 4.40 86 SER A C 1
ATOM 636 O O . SER A 1 86 ? 17.719 31.508 50.243 1.00 5.47 86 SER A O 1
ATOM 639 N N . THR A 1 87 ? 15.856 30.405 50.944 1.00 4.13 87 THR A N 1
ATOM 640 C CA . THR A 1 87 ? 14.984 31.573 50.936 1.00 4.12 87 THR A CA 1
ATOM 641 C C . THR A 1 87 ? 14.514 31.881 52.389 1.00 4.72 87 THR A C 1
ATOM 642 O O . THR A 1 87 ? 13.629 32.729 52.579 1.00 5.19 87 THR A O 1
ATOM 646 N N . GLY A 1 88 ? 15.105 31.201 53.371 1.00 4.69 88 GLY A N 1
ATOM 647 C CA . GLY A 1 88 ? 14.748 31.445 54.786 1.00 5.59 88 GLY A CA 1
ATOM 648 C C . GLY A 1 88 ? 13.500 30.669 55.183 1.00 5.33 88 GLY A C 1
ATOM 649 O O . GLY A 1 88 ? 13.500 29.812 56.067 1.00 6.35 88 GLY A O 1
ATOM 650 N N . THR A 1 89 ? 12.401 30.994 54.518 1.00 5.25 89 THR A N 1
ATOM 651 C CA . THR A 1 89 ? 11.096 30.349 54.773 1.00 5.79 89 THR A CA 1
ATOM 652 C C . THR A 1 89 ? 10.523 29.845 53.457 1.00 5.15 89 THR A C 1
ATOM 653 O O . THR A 1 89 ? 10.873 30.296 52.380 1.00 5.03 89 THR A O 1
ATOM 657 N N . TRP A 1 90 ? 9.603 28.915 53.615 1.00 5.55 90 TRP A N 1
ATOM 658 C CA . TRP A 1 90 ? 8.953 28.290 52.457 1.00 5.24 90 TRP A CA 1
ATOM 659 C C . TRP A 1 90 ? 8.022 29.245 51.693 1.00 5.29 90 TRP A C 1
ATOM 660 O O . TRP A 1 90 ? 7.902 29.082 50.465 1.00 5.51 90 TRP A O 1
ATOM 671 N N . PRO A 1 91 ? 7.358 30.240 52.337 1.00 5.78 91 PRO A N 1
ATOM 672 C CA . P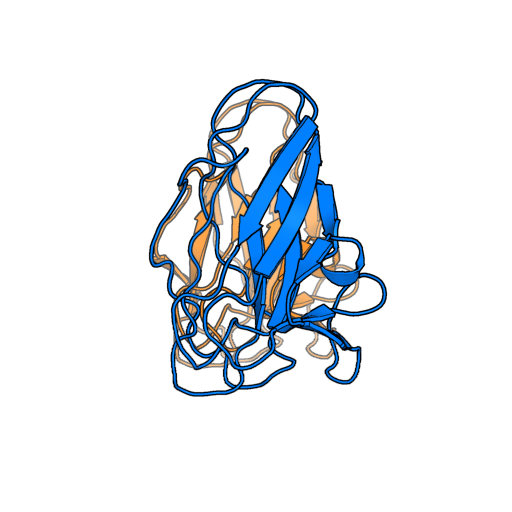RO A 1 91 ? 6.561 31.194 51.545 1.00 5.74 91 PRO A CA 1
ATOM 673 C C . PRO A 1 91 ? 7.346 32.313 50.916 1.00 5.55 91 PRO A C 1
ATOM 674 O O . PRO A 1 91 ? 6.754 33.135 50.225 1.00 6.15 91 PRO A O 1
ATOM 678 N N . ALA A 1 92 ? 8.665 32.385 51.143 1.00 5.11 92 ALA A N 1
ATOM 679 C CA . ALA A 1 92 ? 9.466 33.521 50.643 1.00 5.12 92 ALA A CA 1
ATOM 680 C C . ALA A 1 92 ? 9.933 33.196 49.214 1.00 4.39 92 ALA A C 1
ATOM 681 O O . ALA A 1 92 ? 11.131 33.072 48.936 1.00 5.38 92 ALA A O 1
ATOM 683 N N . TRP A 1 93 ? 8.970 33.155 48.310 1.00 4.25 93 TRP A N 1
ATOM 684 C CA . TRP A 1 93 ? 9.265 32.825 46.914 1.00 4.40 93 TRP A CA 1
ATOM 685 C C . TRP A 1 93 ? 10.240 33.856 46.353 1.00 3.93 93 TRP A C 1
ATOM 686 O O . TRP A 1 93 ? 10.047 35.086 46.495 1.00 5.14 93 TRP A O 1
ATOM 697 N N . THR A 1 94 ? 11.223 33.344 45.655 1.00 3.89 94 THR A N 1
ATOM 698 C CA . THR A 1 94 ? 12.366 34.086 45.128 1.00 3.67 94 THR A CA 1
ATOM 699 C C . THR A 1 94 ? 12.563 33.705 43.676 1.00 3.54 94 THR A C 1
ATOM 700 O O . THR A 1 94 ? 12.149 32.599 43.271 1.00 4.19 94 THR A O 1
ATOM 704 N N . THR A 1 95 ? 13.161 34.565 42.872 1.00 3.77 95 THR A N 1
ATOM 705 C CA . THR A 1 95 ? 13.422 34.209 41.474 1.00 4.65 95 THR A CA 1
ATOM 706 C C . THR A 1 95 ? 14.929 34.092 41.213 1.00 4.05 95 THR A C 1
ATOM 707 O O . THR A 1 95 ? 15.778 34.734 41.835 1.00 4.82 95 THR A O 1
ATOM 711 N N . LYS A 1 96 ? 15.216 33.213 40.256 1.00 4.74 96 LYS A N 1
ATOM 712 C CA A LYS A 1 96 ? 16.571 33.049 39.697 0.33 4.98 96 LYS A CA 1
ATOM 713 C CA B LYS A 1 96 ? 16.568 33.089 39.698 0.33 5.13 96 LYS A CA 1
ATOM 714 C CA C LYS A 1 96 ? 16.555 33.102 39.689 0.33 5.31 96 LYS A CA 1
ATOM 715 C C . LYS A 1 96 ? 16.419 32.912 38.182 1.00 4.66 96 LYS A C 1
ATOM 716 O O . LYS A 1 96 ? 15.546 32.183 37.716 1.00 4.88 96 LYS A O 1
ATOM 732 N N . THR A 1 97 ? 17.299 33.566 37.426 1.00 4.96 97 THR A N 1
ATOM 733 C CA . THR A 1 97 ? 17.230 33.534 35.965 1.00 5.20 97 THR A CA 1
ATOM 734 C C . THR A 1 97 ? 18.268 32.603 35.396 1.00 4.89 97 THR A C 1
ATOM 735 O O . THR A 1 97 ? 19.448 32.671 35.791 1.00 6.06 97 THR A O 1
ATOM 739 N N . VAL A 1 98 ? 17.815 31.740 34.510 1.00 4.66 98 VAL A N 1
ATOM 740 C CA . VAL A 1 98 ? 18.672 30.773 33.797 1.00 4.53 98 VAL A CA 1
ATOM 741 C C . VAL A 1 98 ? 18.517 31.035 32.307 1.00 4.51 98 VAL A C 1
ATOM 742 O O . VAL A 1 98 ? 17.395 31.067 31.810 1.00 5.41 98 VAL A O 1
ATOM 746 N N . ARG A 1 99 ? 19.599 31.222 31.597 1.00 6.13 99 ARG A N 1
ATOM 747 C CA A ARG A 1 99 ? 19.495 31.469 30.121 0.50 6.92 99 ARG A CA 1
ATOM 748 C CA B ARG A 1 99 ? 19.600 31.334 30.157 0.50 8.33 99 ARG A CA 1
ATOM 749 C C . ARG A 1 99 ? 19.525 30.093 29.448 1.00 8.50 99 ARG A C 1
ATOM 750 O O . ARG A 1 99 ? 20.402 29.258 29.695 1.00 13.07 99 ARG A O 1
ATOM 765 N N A VAL A 1 100 ? 18.444 29.801 28.665 0.50 7.18 100 VAL A N 1
ATOM 766 N N B VAL A 1 100 ? 18.740 30.059 28.442 0.50 6.11 100 VAL A N 1
ATOM 767 C CA A VAL A 1 100 ? 18.152 28.490 27.916 0.50 7.95 100 VAL A CA 1
ATOM 768 C CA B VAL A 1 100 ? 18.834 28.919 27.673 0.50 6.16 100 VAL A CA 1
ATOM 769 C C A VAL A 1 100 ? 17.946 28.795 26.387 0.50 7.54 100 VAL A C 1
ATOM 770 C C B VAL A 1 100 ? 18.597 29.255 26.257 0.50 5.62 100 VAL A C 1
ATOM 771 O O A VAL A 1 100 ? 17.116 29.630 26.066 0.50 7.67 100 VAL A O 1
ATOM 772 O O B VAL A 1 100 ? 18.132 30.357 25.937 0.50 5.64 100 VAL A O 1
ATOM 779 N N . THR A 1 101 ? 18.748 28.199 25.462 1.00 9.75 101 THR A N 1
ATOM 780 C CA . THR A 1 101 ? 18.563 28.331 24.006 1.00 9.42 101 THR A CA 1
ATOM 781 C C . THR A 1 101 ? 17.420 27.443 23.551 1.00 9.20 101 THR A C 1
ATOM 782 O O . THR A 1 101 ? 17.376 26.242 23.827 1.00 11.14 101 THR A O 1
ATOM 786 N N . LEU A 1 102 ? 16.501 28.061 22.829 1.00 8.10 102 LEU A N 1
ATOM 787 C CA . LEU A 1 102 ? 15.252 27.451 22.362 1.00 7.60 102 LEU A CA 1
ATOM 788 C C . LEU A 1 102 ? 15.180 27.533 20.853 1.00 7.11 102 LEU A C 1
ATOM 789 O O . LEU A 1 102 ? 15.770 28.403 20.202 1.00 8.33 102 LEU A O 1
ATOM 794 N N . ALA A 1 103 ? 14.457 26.582 20.289 1.00 7.11 103 ALA A N 1
ATOM 795 C CA . ALA A 1 103 ? 14.019 26.627 18.874 1.00 6.68 103 ALA A CA 1
ATOM 796 C C . ALA A 1 103 ? 12.751 27.474 18.775 1.00 5.92 103 ALA A C 1
ATOM 797 O O . ALA A 1 103 ? 12.015 27.655 19.764 1.00 6.11 103 ALA A O 1
ATOM 799 N N . ALA A 1 104 ? 12.436 28.000 17.600 1.00 5.74 104 ALA A N 1
ATOM 800 C CA . ALA A 1 104 ? 11.126 28.594 17.361 1.00 5.52 104 ALA A CA 1
ATOM 801 C C . ALA A 1 104 ? 10.068 27.526 17.588 1.00 5.25 104 ALA A C 1
ATOM 802 O O . ALA A 1 104 ? 10.206 26.378 17.186 1.00 7.02 104 ALA A O 1
ATOM 804 N N . GLY A 1 105 ? 8.974 27.964 18.202 1.00 5.54 105 GLY A N 1
ATOM 805 C CA . GLY A 1 105 ? 7.801 27.112 18.443 1.00 6.42 105 GLY A CA 1
ATOM 806 C C . GLY A 1 105 ? 7.894 26.383 19.776 1.00 5.62 105 GLY A C 1
ATOM 807 O O . GLY A 1 105 ? 8.341 26.970 20.775 1.00 5.54 105 GLY A O 1
ATOM 808 N N . VAL A 1 106 ? 7.441 25.138 19.769 1.00 5.98 106 VAL A N 1
ATOM 809 C CA . VAL A 1 106 ? 7.270 24.359 21.017 1.00 6.64 106 VAL A CA 1
ATOM 810 C C . VAL A 1 106 ? 8.610 23.786 21.439 1.00 6.78 106 VAL A C 1
ATOM 811 O O . VAL A 1 106 ? 9.351 23.216 20.641 1.00 8.64 106 VAL A O 1
ATOM 815 N N . ASN A 1 107 ? 8.907 23.920 22.726 1.00 5.84 107 ASN A N 1
ATOM 816 C CA . ASN A 1 107 ? 10.106 23.342 23.330 1.00 6.48 107 ASN A CA 1
ATOM 817 C C . ASN A 1 107 ? 9.752 22.761 24.704 1.00 6.36 107 ASN A C 1
ATOM 818 O O . ASN A 1 107 ? 8.755 23.161 25.288 1.00 6.80 107 ASN A O 1
ATOM 823 N N . LYS A 1 108 ? 10.560 21.840 25.169 1.00 7.10 108 LYS A N 1
ATOM 824 C CA . LYS A 1 108 ? 10.434 21.348 26.547 1.00 6.99 108 LYS A CA 1
ATOM 825 C C . LYS A 1 108 ? 11.677 21.749 27.316 1.00 7.30 108 LYS A C 1
ATOM 826 O O . LYS A 1 108 ? 12.793 21.555 26.862 1.00 10.46 108 LYS A O 1
ATOM 832 N N . ILE A 1 109 ? 11.450 22.319 28.499 1.00 5.30 109 ILE A N 1
ATOM 833 C CA . ILE A 1 109 ? 12.510 22.732 29.425 1.00 4.95 109 ILE A CA 1
ATOM 834 C C . ILE A 1 109 ? 12.341 21.844 30.661 1.00 4.61 109 ILE A C 1
ATOM 835 O O . ILE A 1 109 ? 11.302 21.895 31.304 1.00 5.04 109 ILE A O 1
ATOM 840 N N . LYS A 1 110 ? 13.378 21.123 31.028 1.00 5.54 110 LYS A N 1
ATOM 841 C CA . LYS A 1 110 ? 13.350 20.214 32.175 1.00 4.87 110 LYS A CA 1
ATOM 842 C C . LYS A 1 110 ? 14.362 20.649 33.212 1.00 5.04 110 LYS A C 1
ATOM 843 O O . LYS A 1 110 ? 15.486 21.011 32.888 1.00 6.18 110 LYS A O 1
ATOM 849 N N . ALA A 1 111 ? 13.976 20.589 34.482 1.00 4.67 111 ALA A N 1
ATOM 850 C CA . ALA A 1 111 ? 14.816 20.929 35.614 1.00 4.47 111 ALA A CA 1
ATOM 851 C C . ALA A 1 111 ? 14.844 19.729 36.553 1.00 4.53 111 ALA A C 1
ATOM 852 O O . ALA A 1 111 ? 13.803 19.382 37.163 1.00 4.48 111 ALA A O 1
ATOM 854 N N . VAL A 1 112 ? 16.007 19.093 36.661 1.00 4.13 112 VAL A N 1
ATOM 855 C CA A VAL A 1 112 ? 16.121 17.868 37.421 0.50 4.71 112 VAL A CA 1
ATOM 856 C CA B VAL A 1 112 ? 16.220 17.822 37.367 0.50 3.69 112 VAL A CA 1
ATOM 857 C C . VAL A 1 112 ? 17.067 18.073 38.600 1.00 4.19 112 VAL A C 1
ATOM 858 O O . VAL A 1 112 ? 18.141 18.656 38.512 1.00 4.41 112 VAL A O 1
ATOM 865 N N . ALA A 1 113 ? 16.637 17.551 39.752 1.00 3.88 113 ALA A N 1
ATOM 866 C CA . ALA A 1 113 ? 17.439 17.608 40.956 1.00 4.33 113 ALA A CA 1
ATOM 867 C C . ALA A 1 113 ? 18.662 16.719 40.858 1.00 5.25 113 ALA A C 1
ATOM 868 O O . ALA A 1 113 ? 18.549 15.526 40.522 1.00 6.54 113 ALA A O 1
ATOM 870 N N . THR A 1 114 ? 19.837 17.243 41.220 1.00 5.65 114 THR A N 1
ATOM 871 C CA . THR A 1 114 ? 21.095 16.499 41.095 1.00 7.53 114 THR A CA 1
ATOM 872 C C . THR A 1 114 ? 21.559 15.876 42.416 1.00 8.14 114 THR A C 1
ATOM 873 O O . THR A 1 114 ? 22.501 15.077 42.405 1.00 10.41 114 THR A O 1
ATOM 877 N N . THR A 1 115 ? 20.903 16.215 43.519 1.00 7.94 115 THR A N 1
ATOM 878 C CA . THR A 1 115 ? 21.287 15.719 44.833 1.00 8.34 115 THR A CA 1
ATOM 879 C C . THR A 1 115 ? 20.094 15.052 45.519 1.00 7.27 115 THR A C 1
ATOM 880 O O . THR A 1 115 ? 18.926 15.226 45.164 1.00 6.93 115 THR A O 1
ATOM 884 N N . ALA A 1 116 ? 20.444 14.294 46.562 1.00 8.63 116 ALA A N 1
ATOM 885 C CA . ALA A 1 116 ? 19.477 13.547 47.342 1.00 8.83 116 ALA A CA 1
ATOM 886 C C . ALA A 1 116 ? 18.445 14.393 48.063 1.00 8.65 116 ALA A C 1
ATOM 887 O O . ALA A 1 116 ? 17.418 13.902 48.499 1.00 9.95 116 ALA A O 1
ATOM 889 N N . ASN A 1 117 ? 18.706 15.693 48.205 1.00 8.44 117 ASN A N 1
ATOM 890 C CA A ASN A 1 117 ? 17.820 16.690 48.762 0.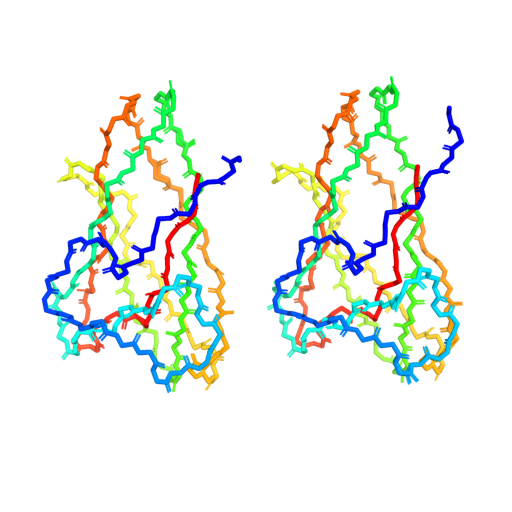50 9.79 117 ASN A CA 1
ATOM 891 C CA B ASN A 1 117 ? 17.660 16.526 48.829 0.50 8.14 117 ASN A CA 1
ATOM 892 C C . ASN A 1 117 ? 16.604 16.974 47.833 1.00 7.93 117 ASN A C 1
ATOM 893 O O . ASN A 1 117 ? 15.650 17.638 48.252 1.00 9.39 117 ASN A O 1
ATOM 902 N N . GLY A 1 118 ? 16.689 16.562 46.578 1.00 6.55 118 GLY A N 1
ATOM 903 C CA . GLY A 1 118 ? 15.686 16.944 45.592 1.00 5.22 118 GLY A CA 1
ATOM 904 C C . GLY A 1 118 ? 15.827 18.395 45.213 1.00 4.71 118 GLY A C 1
ATOM 905 O O . GLY A 1 118 ? 16.878 19.023 45.348 1.00 5.86 118 GLY A O 1
ATOM 906 N N . GLY A 1 119 ? 14.756 18.934 44.636 1.00 5.03 119 GLY A N 1
ATOM 907 C CA . GLY A 1 119 ? 14.717 20.304 44.193 1.00 3.94 119 GLY A CA 1
ATOM 908 C C . GLY A 1 119 ? 14.164 21.258 45.211 1.00 3.70 119 GLY A C 1
ATOM 909 O O . GLY A 1 119 ? 13.544 20.847 46.205 1.00 4.61 119 GLY A O 1
ATOM 910 N N . PRO A 1 120 ? 14.323 22.581 44.974 1.00 3.64 120 PRO A N 1
ATOM 911 C CA . PRO A 1 120 ? 13.543 23.537 45.746 1.00 3.64 120 PRO A CA 1
ATOM 9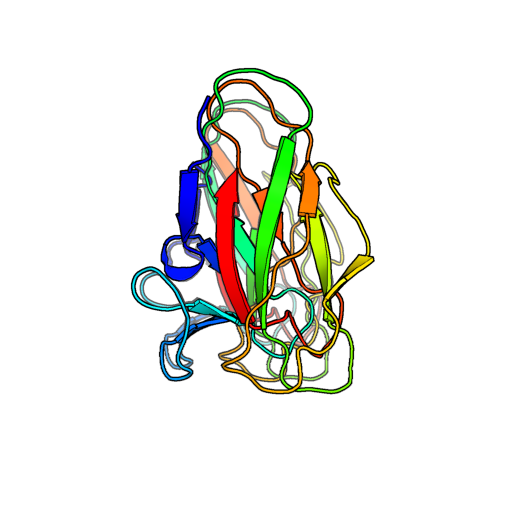12 C C . PRO A 1 120 ? 12.043 23.341 45.418 1.00 3.40 120 PRO A C 1
ATOM 913 O O . PRO A 1 120 ? 11.723 22.691 44.416 1.00 4.89 120 PRO A O 1
ATOM 917 N N . ASN A 1 121 ? 11.143 23.918 46.229 1.00 2.81 121 ASN A N 1
ATOM 918 C CA . ASN A 1 121 ? 9.781 24.006 45.739 1.00 3.02 121 ASN A CA 1
ATOM 919 C C . ASN A 1 121 ? 9.759 24.963 44.562 1.00 2.98 121 ASN A C 1
ATOM 920 O O . ASN A 1 121 ? 10.410 26.020 44.601 1.00 3.84 121 ASN A O 1
ATOM 925 N N . VAL A 1 122 ? 9.013 24.632 43.505 1.00 2.84 122 VAL A N 1
ATOM 926 C CA . VAL A 1 122 ? 8.975 25.469 42.299 1.00 2.69 122 VAL A CA 1
ATOM 927 C C . VAL A 1 122 ? 7.556 25.859 41.978 1.00 2.51 122 VAL A C 1
ATOM 928 O O . VAL A 1 122 ? 6.656 25.006 41.848 1.00 3.13 122 VAL A O 1
ATOM 932 N N . ASP A 1 123 ? 7.333 27.163 41.911 1.00 2.88 123 ASP A N 1
ATOM 933 C CA . ASP A 1 123 ? 6.004 27.725 41.613 1.00 3.09 123 ASP A CA 1
ATOM 934 C C . ASP A 1 123 ? 5.698 27.684 40.106 1.00 2.92 123 ASP A C 1
ATOM 935 O O . ASP A 1 123 ? 4.589 27.318 39.708 1.00 2.98 123 ASP A O 1
ATOM 940 N N . LYS A 1 124 ? 6.639 28.110 39.282 1.00 2.91 124 LYS A N 1
ATOM 941 C CA . LYS A 1 124 ? 6.469 28.353 37.867 1.00 3.18 124 LYS A CA 1
ATOM 942 C C . LYS A 1 124 ? 7.829 28.720 37.273 1.00 3.32 124 LYS A C 1
ATOM 943 O O . LYS A 1 124 ? 8.775 29.045 38.013 1.00 3.12 124 LYS A O 1
ATOM 949 N N . ILE A 1 125 ? 7.870 28.737 35.935 1.00 3.14 125 ILE A N 1
ATOM 950 C CA . ILE A 1 125 ? 8.894 29.473 35.191 1.00 3.44 125 ILE A CA 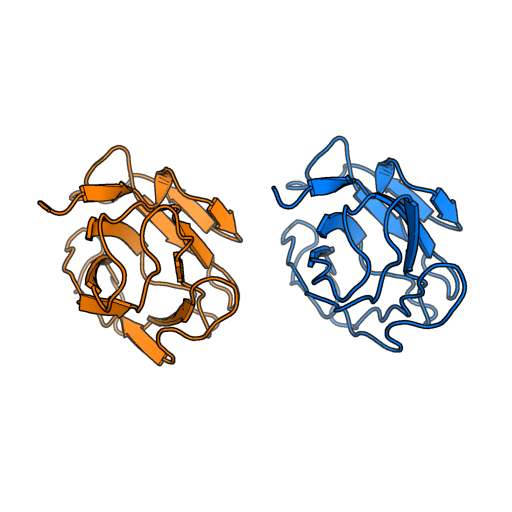1
ATOM 951 C C . ILE A 1 125 ? 8.160 30.498 34.344 1.00 4.10 125 ILE A C 1
ATOM 952 O O . ILE A 1 125 ? 6.987 30.324 34.001 1.00 5.15 125 ILE A O 1
ATOM 957 N N . THR A 1 126 ? 8.877 31.568 34.000 1.00 3.69 126 THR A N 1
ATOM 958 C CA . THR A 1 126 ? 8.315 32.675 33.214 1.00 3.90 126 THR A CA 1
ATOM 959 C C . THR A 1 126 ? 9.347 33.043 32.163 1.00 4.22 126 THR A C 1
ATOM 960 O O . THR A 1 126 ? 10.530 33.227 32.496 1.00 4.67 126 THR A O 1
ATOM 964 N N . LEU A 1 127 ? 8.942 33.150 30.915 1.00 4.90 127 LEU A N 1
ATOM 965 C CA . LEU A 1 127 ? 9.860 33.532 29.818 1.00 6.43 127 LEU A CA 1
ATOM 966 C C . LEU A 1 127 ? 9.156 34.079 28.596 1.00 9.59 127 LEU A C 1
ATOM 967 O O . LEU A 1 127 ? 7.946 33.822 28.517 1.00 11.45 127 LEU A O 1
ATOM 973 N N . SER B 1 1 ? 5.473 66.079 26.275 1.00 23.45 1 SER B N 1
ATOM 974 C CA . SER B 1 1 ? 6.803 66.126 26.951 1.00 21.81 1 SER B CA 1
ATOM 975 C C . SER B 1 1 ? 6.734 66.200 28.498 1.00 19.62 1 SER B C 1
ATOM 976 O O . SER B 1 1 ? 7.739 65.878 29.175 1.00 20.69 1 SER B O 1
ATOM 979 N N . ASP B 1 2 ? 5.565 66.641 29.106 1.00 17.18 2 ASP B N 1
ATOM 980 C CA . ASP B 1 2 ? 5.499 66.846 30.586 1.00 15.97 2 ASP B CA 1
ATOM 981 C C . ASP B 1 2 ? 5.636 65.528 31.291 1.00 13.37 2 ASP B C 1
ATOM 982 O O . ASP B 1 2 ? 5.083 64.510 30.837 1.00 13.47 2 ASP B O 1
ATOM 987 N N . PRO B 1 3 ? 6.443 65.473 32.354 1.00 11.91 3 PRO B N 1
ATOM 988 C CA . PRO B 1 3 ? 6.578 64.227 33.082 1.00 9.06 3 PRO B CA 1
ATOM 989 C C . PRO B 1 3 ? 5.313 63.608 33.658 1.00 8.45 3 PRO B C 1
ATOM 990 O O . PRO B 1 3 ? 4.378 64.335 34.024 1.00 12.39 3 PRO B O 1
ATOM 994 N N . VAL B 1 4 ? 5.261 62.307 33.681 1.00 6.55 4 VAL B N 1
ATOM 995 C CA . VAL B 1 4 ? 4.141 61.520 34.139 1.00 6.01 4 VAL B CA 1
ATOM 996 C C . VAL B 1 4 ? 4.528 60.733 35.358 1.00 4.70 4 VAL B C 1
ATOM 997 O O . VAL B 1 4 ? 5.660 60.204 35.431 1.00 4.38 4 VAL B O 1
ATOM 1001 N N . ASP B 1 5 ? 3.614 60.641 36.311 1.00 4.35 5 ASP B N 1
ATOM 1002 C CA . ASP B 1 5 ? 3.801 59.767 37.485 1.00 4.08 5 ASP B CA 1
ATOM 1003 C C . ASP B 1 5 ? 3.469 58.323 37.153 1.00 4.12 5 ASP B C 1
ATOM 1004 O O . ASP B 1 5 ? 2.415 58.017 36.602 1.00 5.75 5 ASP B O 1
ATOM 1009 N N . TYR B 1 6 ? 4.359 57.429 37.548 1.00 3.55 6 TYR B N 1
ATOM 1010 C CA . TYR B 1 6 ? 4.173 55.985 37.439 1.00 3.86 6 TYR B CA 1
ATOM 1011 C C . TYR B 1 6 ? 4.235 55.456 38.897 1.00 3.49 6 TYR B C 1
ATOM 1012 O O . TYR B 1 6 ? 5.327 55.354 39.502 1.00 3.49 6 TYR B O 1
ATOM 1021 N N . GLN B 1 7 ? 3.075 55.232 39.487 1.00 3.49 7 GLN B N 1
ATOM 1022 C CA . GLN B 1 7 ? 3.008 54.887 40.908 1.00 3.12 7 GLN B CA 1
ATOM 1023 C C . GLN B 1 7 ? 3.630 53.526 41.124 1.00 3.19 7 GLN B C 1
ATOM 1024 O O . GLN B 1 7 ? 3.380 52.564 40.385 1.00 3.95 7 GLN B O 1
ATOM 1030 N N . ALA B 1 8 ? 4.431 53.414 42.189 1.00 3.61 8 ALA B N 1
ATOM 1031 C CA . ALA B 1 8 ? 5.041 52.111 42.536 1.00 3.51 8 ALA B CA 1
ATOM 1032 C C . ALA B 1 8 ? 3.976 51.043 42.805 1.00 3.64 8 ALA B C 1
ATOM 1033 O O . ALA B 1 8 ? 4.121 49.876 42.417 1.00 3.99 8 ALA B O 1
ATOM 1035 N N . GLU B 1 9 ? 2.891 51.458 43.463 1.00 3.87 9 GLU B N 1
ATOM 1036 C CA . GLU B 1 9 ? 1.812 50.532 43.810 1.00 4.57 9 GLU B CA 1
ATOM 1037 C C . GLU B 1 9 ? 1.071 50.016 42.599 1.00 5.07 9 GLU B C 1
ATOM 1038 O O . GLU B 1 9 ? 0.315 49.043 42.738 1.00 6.57 9 GLU B O 1
ATOM 1044 N N . ASP B 1 10 ? 1.243 50.632 41.433 1.00 4.88 10 ASP B N 1
ATOM 1045 C CA . ASP B 1 10 ? 0.643 50.163 40.177 1.00 5.57 10 ASP B CA 1
ATOM 1046 C C . ASP B 1 10 ? 1.615 49.333 39.333 1.00 5.81 10 ASP B C 1
ATOM 1047 O O . ASP B 1 10 ? 1.232 48.890 38.246 1.00 7.25 10 ASP B O 1
ATOM 1052 N N . ALA B 1 11 ? 2.839 49.159 39.795 1.00 5.01 11 ALA B N 1
ATOM 1053 C CA . ALA B 1 11 ? 3.908 48.530 39.024 1.00 5.29 11 ALA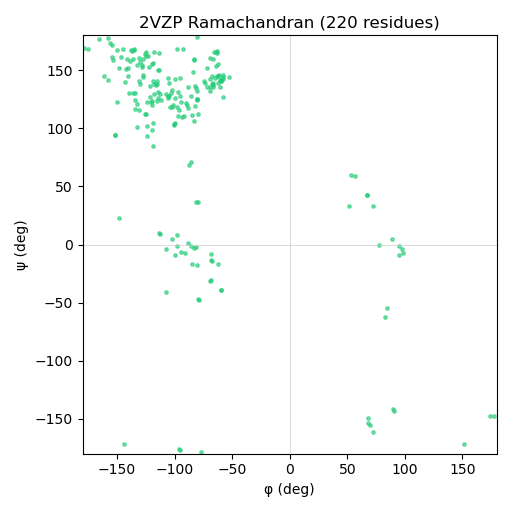 B CA 1
ATOM 1054 C C . ALA B 1 11 ? 4.020 47.036 39.390 1.00 4.74 11 ALA B C 1
ATOM 1055 O O . ALA B 1 11 ? 3.264 46.490 40.194 1.00 6.18 11 ALA B O 1
ATOM 1057 N N . THR B 1 12 ? 5.009 46.361 38.811 1.00 4.79 12 THR B N 1
ATOM 1058 C CA . THR B 1 12 ? 5.251 44.951 39.068 1.00 5.11 12 THR B CA 1
ATOM 1059 C C . THR B 1 12 ? 6.176 44.839 40.258 1.00 5.27 12 THR B C 1
ATOM 1060 O O . THR B 1 12 ? 7.326 45.282 40.199 1.00 5.35 12 THR B O 1
ATOM 1064 N N . ILE B 1 13 ? 5.707 44.237 41.320 1.00 5.00 13 ILE B N 1
ATOM 1065 C CA . ILE B 1 13 ? 6.422 44.197 42.615 1.00 5.66 13 ILE B CA 1
ATOM 1066 C C . ILE B 1 13 ? 6.854 42.756 42.894 1.00 6.00 13 ILE B C 1
ATOM 1067 O O . ILE B 1 13 ? 6.040 41.830 42.824 1.00 7.63 13 ILE B O 1
ATOM 1072 N N . VAL B 1 14 ? 8.129 42.599 43.213 1.00 5.06 14 VAL B N 1
ATOM 1073 C CA . VAL B 1 14 ? 8.701 41.298 43.551 1.00 5.48 14 VAL B CA 1
ATOM 1074 C C . VAL B 1 14 ? 9.274 41.386 44.959 1.00 5.70 14 VAL B C 1
ATOM 1075 O O . VAL B 1 14 ? 10.114 42.268 45.248 1.00 5.73 14 VAL B O 1
ATOM 1079 N N . GLN B 1 15 ? 8.821 40.540 45.852 1.00 5.46 15 GLN B N 1
ATOM 1080 C CA . GLN B 1 15 ? 9.230 40.544 47.233 1.00 5.53 15 GLN B CA 1
ATOM 1081 C C . GLN B 1 15 ? 9.053 41.919 47.858 1.00 5.41 15 GLN B C 1
ATOM 1082 O O . GLN B 1 15 ? 9.983 42.529 48.376 1.00 5.71 15 GLN B O 1
ATOM 1088 N N . GLY B 1 16 ? 7.816 42.390 47.848 1.00 6.01 16 GLY B N 1
ATOM 1089 C CA . GLY B 1 16 ? 7.415 43.654 48.457 1.00 6.09 16 GLY B CA 1
ATOM 1090 C C . GLY B 1 16 ? 5.940 43.716 48.567 1.00 5.98 16 GLY B C 1
ATOM 1091 O O . GLY B 1 16 ? 5.233 42.816 48.171 1.00 8.12 16 GLY B O 1
ATOM 1092 N N . ALA B 1 17 ? 5.473 44.815 49.184 1.00 6.53 17 ALA B N 1
ATOM 1093 C CA . ALA B 1 17 ? 4.049 44.993 49.489 1.00 7.20 17 ALA B CA 1
ATOM 1094 C C . ALA B 1 17 ? 3.587 46.396 49.263 1.00 5.99 17 ALA B C 1
ATOM 1095 O O . ALA B 1 17 ? 4.323 47.349 49.529 1.00 6.70 17 ALA B O 1
ATOM 1097 N N . VAL B 1 18 ? 2.358 46.541 48.808 1.00 6.50 18 VAL B N 1
ATOM 1098 C CA . VAL B 1 18 ? 1.688 47.842 48.740 1.00 6.52 18 VAL B CA 1
ATOM 1099 C C . VAL B 1 18 ? 1.144 48.198 50.116 1.00 6.83 18 VAL B C 1
ATOM 1100 O O . VAL B 1 18 ? 0.378 47.429 50.714 1.00 8.08 18 VAL B O 1
ATOM 1104 N N . GLU B 1 19 ? 1.523 49.380 50.613 1.00 6.17 19 GLU B N 1
ATOM 1105 C CA . GLU B 1 19 ? 1.117 49.891 51.911 1.00 6.76 19 GLU B CA 1
ATOM 1106 C C . GLU B 1 19 ? 0.748 51.348 51.794 1.00 6.38 19 GLU B C 1
ATOM 1107 O O . GLU B 1 19 ? 1.014 52.016 50.806 1.00 6.28 19 GLU B O 1
ATOM 1113 N N . SER B 1 20 ? 0.096 51.837 52.859 1.00 6.64 20 SER B N 1
ATOM 1114 C CA . SER B 1 20 ? -0.384 53.199 52.890 1.00 7.84 20 SER B CA 1
ATOM 1115 C C . SER B 1 20 ? -0.434 53.723 54.333 1.00 9.17 20 SER B C 1
ATOM 1116 O O . SER B 1 20 ? -1.181 54.658 54.642 1.00 10.41 20 SER B O 1
ATOM 1119 N N A ASN B 1 21 ? 0.397 53.199 55.227 0.50 8.28 21 ASN B N 1
ATOM 1120 N N B ASN B 1 21 ? 0.455 53.179 55.171 0.50 9.18 21 ASN B N 1
ATOM 1121 C CA A ASN B 1 21 ? 0.299 53.616 56.631 0.50 9.70 21 ASN B CA 1
ATOM 1122 C CA B ASN B 1 21 ? 0.451 53.417 56.609 0.50 10.79 21 ASN B CA 1
ATOM 1123 C C A ASN B 1 21 ? 1.089 54.843 57.013 0.50 10.39 21 ASN B C 1
ATOM 1124 C C B ASN B 1 21 ? 1.461 54.467 57.110 0.50 10.82 21 ASN B C 1
ATOM 1125 O O A ASN B 1 21 ? 0.815 55.436 58.051 0.50 13.59 21 ASN B O 1
ATOM 1126 O O B ASN B 1 21 ? 1.669 54.580 58.298 0.50 10.88 21 ASN B O 1
ATOM 1135 N N . HIS B 1 22 ? 2.065 55.230 56.205 1.00 9.57 22 HIS B N 1
ATOM 1136 C CA . HIS B 1 22 ? 2.813 56.447 56.486 1.00 9.23 22 HIS B CA 1
ATOM 1137 C C . HIS B 1 22 ? 2.251 57.530 55.588 1.00 9.81 22 HIS B C 1
ATOM 1138 O O . HIS B 1 22 ? 2.009 57.292 54.419 1.00 11.68 22 HIS B O 1
ATOM 1145 N N . ALA B 1 23 ? 2.030 58.711 56.146 1.00 10.29 23 ALA B N 1
ATOM 1146 C CA . ALA B 1 23 ? 1.480 59.825 55.404 1.00 10.42 23 ALA B CA 1
ATOM 1147 C C . ALA B 1 23 ? 2.428 60.311 54.339 1.00 9.03 23 ALA B C 1
ATOM 1148 O O . ALA B 1 23 ? 3.643 60.100 54.398 1.00 9.89 23 ALA B O 1
ATOM 1150 N N . GLY B 1 24 ? 1.879 61.023 53.360 1.00 8.61 24 GLY B N 1
ATOM 1151 C CA . GLY B 1 24 ? 2.680 61.796 52.405 1.00 8.72 24 GLY B CA 1
ATOM 1152 C C . GLY B 1 24 ? 2.958 61.140 51.073 1.00 7.66 24 GLY B C 1
ATOM 1153 O O . GLY B 1 24 ? 3.568 61.776 50.234 1.00 7.76 24 GLY B O 1
ATOM 1154 N N . TYR B 1 25 ? 2.514 59.896 50.915 1.00 6.98 25 TYR B N 1
ATOM 1155 C CA . TYR B 1 25 ? 2.560 59.264 49.588 1.00 5.92 25 TYR B CA 1
ATOM 1156 C C . TYR B 1 25 ? 1.620 59.989 48.647 1.00 6.05 25 TYR B C 1
ATOM 1157 O O . TYR B 1 25 ? 0.739 60.750 49.073 1.00 8.22 25 TYR B O 1
ATOM 1166 N N . THR B 1 26 ? 1.773 59.716 47.338 1.00 4.69 26 THR B N 1
ATOM 1167 C CA . THR B 1 26 ? 0.832 60.137 46.324 1.00 4.68 26 THR B CA 1
ATOM 1168 C C . THR B 1 26 ? 0.263 58.904 45.677 1.00 4.39 26 THR B C 1
ATOM 1169 O O . THR B 1 26 ? 0.731 57.779 45.841 1.00 4.46 26 THR B O 1
ATOM 1173 N N . GLY B 1 27 ? -0.820 59.088 44.945 1.00 5.11 27 GLY B N 1
ATOM 1174 C CA . GLY B 1 27 ? -1.597 57.942 44.497 1.00 5.22 27 GLY B CA 1
ATOM 1175 C C . GLY B 1 27 ? -2.250 57.276 45.705 1.00 5.37 27 GLY B C 1
ATOM 1176 O O . GLY B 1 27 ? -2.586 57.911 46.692 1.00 8.36 27 GLY B O 1
ATOM 1177 N N . THR B 1 28 ? -2.438 55.976 45.603 1.00 5.46 28 THR B N 1
ATOM 1178 C CA . THR B 1 28 ? -3.171 55.221 46.622 1.00 6.22 28 THR B CA 1
ATOM 1179 C C . THR B 1 28 ? -2.245 54.596 47.674 1.00 6.64 28 THR B C 1
ATOM 1180 O O . THR B 1 28 ? -2.741 54.041 48.680 1.00 7.51 28 THR B O 1
ATOM 1184 N N . GLY B 1 29 ? -0.943 54.671 47.519 1.00 5.10 29 GLY B N 1
ATOM 1185 C CA . GLY B 1 29 ? -0.043 54.120 48.535 1.00 5.19 29 GLY B CA 1
ATOM 1186 C C . GLY B 1 29 ? 1.387 54.201 48.053 1.00 4.66 29 GLY B C 1
ATOM 1187 O O . GLY B 1 29 ? 1.807 55.145 47.360 1.00 4.11 29 GLY B O 1
ATOM 1188 N N . PHE B 1 30 ? 2.185 53.217 48.475 1.00 4.46 30 PHE B N 1
ATOM 1189 C CA . PHE B 1 30 ? 3.602 53.154 48.129 1.00 4.05 30 PHE B CA 1
ATOM 1190 C C . PHE B 1 30 ? 4.006 51.696 48.235 1.00 4.35 30 PHE B C 1
ATOM 1191 O O . PHE B 1 30 ? 3.218 50.851 48.695 1.00 5.14 30 PHE B O 1
ATOM 1199 N N . VAL B 1 31 ? 5.235 51.375 47.827 1.00 3.75 31 VAL B N 1
ATOM 1200 C CA . VAL B 1 31 ? 5.763 50.016 47.979 1.00 3.91 31 VAL B CA 1
ATOM 1201 C C . VAL B 1 31 ? 6.805 50.005 49.081 1.00 3.90 31 VAL B C 1
ATOM 1202 O O . VAL B 1 31 ? 7.748 50.789 49.121 1.00 4.62 31 VAL B O 1
ATOM 1206 N N . ASN B 1 32 ? 6.595 49.029 49.982 1.00 4.29 32 ASN B N 1
ATOM 1207 C CA . ASN B 1 32 ? 7.541 48.649 51.031 1.00 4.41 32 ASN B CA 1
ATOM 1208 C C . ASN B 1 32 ? 8.258 47.387 50.545 1.00 4.86 32 ASN B C 1
ATOM 1209 O O . ASN B 1 32 ? 7.670 46.310 50.459 1.00 5.58 32 ASN B O 1
ATOM 1214 N N . TYR B 1 33 ? 9.503 47.546 50.102 1.00 4.66 33 TYR B N 1
ATOM 1215 C CA . TYR B 1 33 ? 10.328 46.390 49.694 1.00 4.85 33 TYR B CA 1
ATOM 1216 C C . TYR B 1 33 ? 10.498 45.447 50.868 1.00 5.62 33 TYR B C 1
ATOM 1217 O O . TYR B 1 33 ? 10.734 45.908 51.972 1.00 6.33 33 TYR B O 1
ATOM 1226 N N . ASP B 1 34 ? 10.479 44.129 50.628 1.00 5.61 34 ASP B N 1
ATOM 1227 C CA . ASP B 1 34 ? 10.894 43.205 51.692 1.00 6.47 34 ASP B CA 1
ATOM 1228 C C . ASP B 1 34 ? 12.350 43.469 52.025 1.00 6.69 34 ASP B C 1
ATOM 1229 O O . ASP B 1 34 ? 13.138 43.912 51.186 1.00 7.35 34 ASP B O 1
ATOM 1234 N N . ASN B 1 35 ? 12.725 43.105 53.245 1.00 8.29 35 ASN B N 1
ATOM 1235 C CA A ASN B 1 35 ? 14.087 43.235 53.781 0.50 9.78 35 ASN B CA 1
ATOM 1236 C CA B ASN B 1 35 ? 14.068 43.406 53.709 0.50 8.84 35 ASN B CA 1
ATOM 1237 C C . ASN B 1 35 ? 14.945 42.113 53.299 1.00 9.04 35 ASN B C 1
ATOM 1238 O O . ASN B 1 35 ? 15.280 41.206 54.094 1.00 10.98 35 ASN B O 1
ATOM 1247 N N . VAL B 1 36 ? 15.275 42.159 52.040 1.00 7.02 36 VAL B N 1
ATOM 1248 C CA . VAL B 1 36 ? 16.024 41.097 51.385 1.00 8.01 36 VAL B CA 1
ATOM 1249 C C . VAL B 1 36 ? 16.605 41.680 50.118 1.00 7.01 36 VAL B C 1
ATOM 1250 O O . VAL B 1 36 ? 16.005 42.544 49.474 1.00 7.00 36 VAL B O 1
ATOM 1254 N N . ALA B 1 37 ? 17.810 41.227 49.757 1.00 6.88 37 ALA B N 1
ATOM 1255 C CA . ALA B 1 37 ? 18.348 41.585 48.461 1.00 6.77 37 ALA B CA 1
ATOM 1256 C C . ALA B 1 37 ? 17.490 40.916 47.394 1.00 7.11 37 ALA B C 1
ATOM 1257 O O . ALA B 1 37 ? 17.020 39.791 47.606 1.00 8.93 37 ALA B O 1
ATOM 1259 N N . GLY B 1 38 ? 17.299 41.580 46.263 1.00 6.94 38 GLY B N 1
ATOM 1260 C CA . GLY B 1 38 ? 16.525 41.030 45.172 1.00 6.59 38 GLY B CA 1
ATOM 1261 C C . GLY B 1 38 ? 15.072 41.463 45.159 1.00 6.57 38 GLY B C 1
ATOM 1262 O O . GLY B 1 38 ? 14.353 41.225 44.186 1.00 7.60 38 GLY B O 1
ATOM 1263 N N . SER B 1 39 ? 14.587 42.124 46.200 1.00 5.82 39 SER B N 1
ATOM 1264 C CA . SER B 1 39 ? 13.272 42.761 46.122 1.00 5.21 39 SER B CA 1
ATOM 1265 C C . SER B 1 39 ? 13.343 43.839 45.035 1.00 4.98 39 SER B C 1
ATOM 1266 O O . SER B 1 39 ? 14.366 44.494 44.846 1.00 4.90 39 SER B O 1
ATOM 1269 N N . SER B 1 40 ? 12.243 44.019 44.317 1.00 4.34 40 SER B N 1
ATOM 1270 C CA . SER B 1 40 ? 12.274 44.927 43.171 1.00 4.62 40 SER B CA 1
ATOM 1271 C C . SER B 1 40 ? 10.900 45.488 42.857 1.00 4.36 40 SER B C 1
ATOM 1272 O O . SER B 1 40 ? 9.852 44.963 43.237 1.00 4.63 40 SER B O 1
ATOM 1275 N N . VAL B 1 41 ? 10.932 46.594 42.112 1.00 3.89 41 VAL B N 1
ATOM 1276 C CA . VAL B 1 41 ? 9.755 47.163 41.491 1.00 3.93 41 VAL B CA 1
ATOM 1277 C C . VAL B 1 41 ? 10.109 47.431 40.039 1.00 4.04 41 VAL B C 1
ATOM 1278 O O . VAL B 1 41 ? 11.215 47.900 39.756 1.00 4.55 41 VAL B O 1
ATOM 1282 N N . GLU B 1 42 ? 9.180 47.179 39.110 1.00 4.16 42 GLU B N 1
ATOM 1283 C CA . GLU B 1 42 ? 9.423 47.343 37.667 1.00 4.38 42 GLU B CA 1
ATOM 1284 C C . GLU B 1 42 ? 8.244 48.068 37.076 1.00 4.09 42 GLU B C 1
ATOM 1285 O O . GLU B 1 42 ? 7.099 47.597 37.120 1.00 4.82 42 GLU B O 1
ATOM 1291 N N . TRP B 1 43 ? 8.524 49.252 36.571 1.00 4.30 43 TRP B N 1
ATOM 1292 C CA . TRP B 1 43 ? 7.533 50.161 35.977 1.00 3.97 43 TRP B CA 1
ATOM 1293 C C . TRP B 1 43 ? 7.553 50.059 34.446 1.00 4.32 43 TRP B C 1
ATOM 1294 O O . TRP B 1 43 ? 8.587 49.968 33.841 1.00 6.27 43 TRP B O 1
ATOM 1305 N N . THR B 1 44 ? 6.357 50.150 33.880 1.00 5.00 44 THR B N 1
ATOM 1306 C CA . THR B 1 44 ? 6.179 50.273 32.431 1.00 5.69 44 THR B CA 1
ATOM 1307 C C . THR B 1 44 ? 5.868 51.733 32.120 1.00 5.41 44 THR B C 1
ATOM 1308 O O . THR B 1 44 ? 4.882 52.284 32.631 1.00 7.30 44 THR B O 1
ATOM 1312 N N . VAL B 1 45 ? 6.731 52.348 31.344 1.00 5.07 45 VAL B N 1
ATOM 1313 C CA . VAL B 1 45 ? 6.673 53.774 31.050 1.00 5.30 45 VAL B CA 1
ATOM 1314 C C . VAL B 1 45 ? 6.627 53.984 29.542 1.00 5.23 45 VAL B C 1
ATOM 1315 O O . VAL B 1 45 ? 6.974 53.129 28.773 1.00 6.36 45 VAL B O 1
ATOM 1319 N N . THR B 1 46 ? 6.199 55.183 29.149 1.00 5.78 46 THR B N 1
ATOM 1320 C CA A THR B 1 46 ? 6.181 55.577 27.734 0.50 6.67 46 THR B CA 1
ATOM 1321 C CA B THR B 1 46 ? 6.229 55.538 27.728 0.50 7.47 46 THR B CA 1
ATOM 1322 C C . THR B 1 46 ? 6.761 56.956 27.608 1.00 6.84 46 THR B C 1
ATOM 1323 O O . THR B 1 46 ? 6.366 57.843 28.351 1.00 9.04 46 THR B O 1
ATOM 1330 N N . VAL B 1 47 ? 7.725 57.137 26.712 1.00 7.04 47 VAL B N 1
ATOM 1331 C CA . VAL B 1 47 ? 8.327 58.416 26.468 1.00 6.81 47 VAL B CA 1
ATOM 1332 C C . VAL B 1 47 ? 8.302 58.733 24.961 1.00 6.37 47 VAL B C 1
ATOM 1333 O O . VAL B 1 47 ? 8.271 57.838 24.134 1.00 6.80 47 VAL B O 1
ATOM 1337 N N . PRO B 1 48 ? 8.315 60.014 24.612 1.00 6.76 48 PRO B N 1
ATOM 1338 C CA . PRO B 1 48 ? 8.124 60.396 23.190 1.00 7.38 48 PRO B CA 1
ATOM 1339 C C . PRO B 1 48 ? 9.364 60.265 22.337 1.00 6.63 48 PRO B C 1
ATOM 1340 O O . PRO B 1 48 ? 9.241 60.255 21.097 1.00 7.53 48 PRO B O 1
ATOM 1344 N N . SER B 1 49 ? 10.539 60.192 22.934 1.00 7.55 49 SER B N 1
ATOM 1345 C CA A SER B 1 49 ? 11.756 60.150 22.156 0.50 8.57 49 SER B CA 1
ATOM 1346 C CA B SER B 1 49 ? 11.809 60.321 22.214 0.50 8.01 49 SER B CA 1
ATOM 1347 C C . SER B 1 49 ? 12.852 59.428 22.856 1.00 8.10 49 SER B C 1
ATOM 1348 O O . SER B 1 49 ? 12.954 59.363 24.088 1.00 9.86 49 SER B O 1
ATOM 1353 N N . ALA B 1 50 ? 13.686 58.807 22.046 1.00 8.75 50 ALA B N 1
ATOM 1354 C CA . ALA B 1 50 ? 14.829 58.074 22.591 1.00 8.71 50 ALA B CA 1
ATOM 1355 C C . ALA B 1 50 ? 15.833 59.040 23.168 1.00 9.45 50 ALA B C 1
ATOM 1356 O O . ALA B 1 50 ? 16.125 60.084 22.588 1.00 12.38 50 ALA B O 1
ATOM 1358 N N . GLY B 1 51 ? 16.451 58.663 24.277 1.00 8.27 51 GLY B N 1
ATOM 1359 C CA . GLY B 1 51 ? 17.454 59.478 24.906 1.00 9.20 51 GLY B CA 1
ATOM 1360 C C . GLY B 1 51 ? 17.485 59.210 26.397 1.00 7.99 51 GLY B C 1
ATOM 1361 O O . GLY B 1 51 ? 16.910 58.262 26.903 1.00 8.44 51 GLY B O 1
ATOM 1362 N N . THR B 1 52 ? 18.253 60.030 27.081 1.00 8.80 52 THR B N 1
ATOM 1363 C CA A THR B 1 52 ? 18.449 59.849 28.525 0.50 7.86 52 THR B CA 1
ATOM 1364 C CA B THR B 1 52 ? 18.448 59.823 28.501 0.50 9.48 52 THR B CA 1
ATOM 1365 C C . THR B 1 52 ? 17.512 60.779 29.267 1.00 8.88 52 THR B C 1
ATOM 1366 O O . THR B 1 52 ? 17.469 61.946 28.980 1.00 11.80 52 THR B O 1
ATOM 1373 N N . TYR B 1 53 ? 16.771 60.268 30.230 1.00 5.79 53 TYR B N 1
ATOM 1374 C CA . TYR B 1 53 ? 15.715 60.962 30.978 1.00 5.88 53 TYR B CA 1
ATOM 1375 C C . TYR B 1 53 ? 16.157 61.094 32.437 1.00 4.52 53 TYR B C 1
ATOM 1376 O O . TYR B 1 53 ? 16.817 60.205 33.002 1.00 5.52 53 TYR B O 1
ATOM 1385 N N . ASP B 1 54 ? 15.681 62.136 33.046 1.00 4.49 54 ASP B N 1
ATOM 1386 C CA . ASP B 1 54 ? 15.759 62.305 34.508 1.00 4.40 54 ASP B CA 1
ATOM 1387 C C . ASP B 1 54 ? 14.593 61.546 35.127 1.00 4.43 54 ASP B C 1
ATOM 1388 O O . ASP B 1 54 ? 13.456 61.998 35.065 1.00 8.38 54 ASP B O 1
ATOM 1393 N N . VAL B 1 55 ? 14.856 60.429 35.728 1.00 3.52 55 VAL B N 1
ATOM 1394 C CA . VAL B 1 55 ? 13.851 59.594 36.390 1.00 3.75 55 VAL B CA 1
ATOM 1395 C C . VAL B 1 55 ? 13.856 60.024 37.861 1.00 3.36 55 VAL B C 1
ATOM 1396 O O . VAL B 1 55 ? 14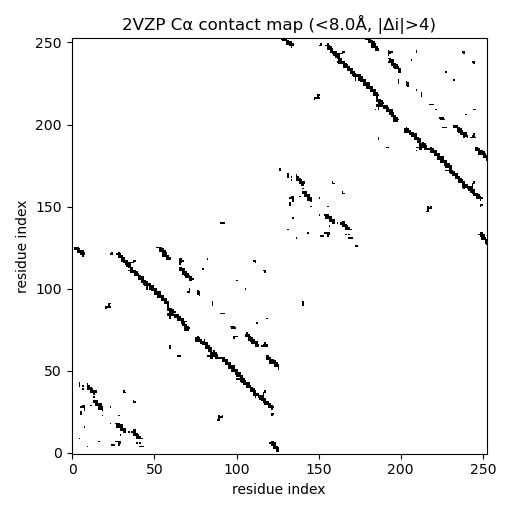.801 59.789 38.596 1.00 3.62 55 VAL B O 1
ATOM 1400 N N . VAL B 1 56 ? 12.781 60.683 38.273 1.00 2.95 56 VAL B N 1
ATOM 1401 C CA . VAL B 1 56 ? 12.685 61.234 39.627 1.00 3.14 56 VAL B CA 1
ATOM 1402 C C . VAL B 1 56 ? 12.020 60.191 40.515 1.00 2.77 56 VAL B C 1
ATOM 1403 O O . VAL B 1 56 ? 10.842 59.886 40.336 1.00 3.10 56 VAL B O 1
ATOM 1407 N N . VAL B 1 57 ? 12.796 59.638 41.422 1.00 2.94 57 VAL B N 1
ATOM 1408 C CA . VAL B 1 57 ? 12.355 58.546 42.308 1.00 2.83 57 VAL B CA 1
ATOM 1409 C C . VAL B 1 57 ? 11.959 59.172 43.626 1.00 2.59 57 VAL B C 1
ATOM 1410 O O . VAL B 1 57 ? 12.803 59.781 44.310 1.00 3.48 57 VAL B O 1
ATOM 1414 N N . ARG B 1 58 ? 10.685 59.032 44.015 1.00 2.89 58 ARG B N 1
ATOM 1415 C CA . ARG B 1 58 ? 10.198 59.618 45.285 1.00 3.02 58 ARG B CA 1
ATOM 1416 C C . ARG B 1 58 ? 10.160 58.502 46.322 1.00 3.21 58 ARG B C 1
ATOM 1417 O O . ARG B 1 58 ? 9.572 57.435 46.095 1.00 3.14 58 ARG B O 1
ATOM 1425 N N . TYR B 1 59 ? 10.836 58.749 47.476 1.00 3.19 59 TYR B N 1
ATOM 1426 C CA . TYR B 1 59 ? 11.136 57.677 48.404 1.00 3.31 59 TYR B CA 1
ATOM 1427 C C . TYR B 1 59 ? 11.199 58.218 49.829 1.00 3.36 59 TYR B C 1
ATOM 1428 O O . TYR B 1 59 ? 11.316 59.417 50.059 1.00 3.71 59 TYR B O 1
ATOM 1437 N N . ALA B 1 60 ? 11.208 57.286 50.771 1.00 3.89 60 ALA B N 1
ATOM 1438 C CA . ALA B 1 60 ? 11.432 57.569 52.193 1.00 4.49 60 ALA B CA 1
ATOM 1439 C C . ALA B 1 60 ? 12.317 56.458 52.754 1.00 4.38 60 ALA B C 1
ATOM 1440 O O . ALA B 1 60 ? 12.274 55.305 52.324 1.00 4.69 60 ALA B O 1
ATOM 1442 N N . ASN B 1 61 ? 13.092 56.802 53.789 1.00 4.82 61 ASN B N 1
ATOM 1443 C CA . ASN B 1 61 ? 13.967 55.874 54.466 1.00 4.87 61 ASN B CA 1
ATOM 1444 C C . ASN B 1 61 ? 14.116 56.329 55.900 1.00 4.48 61 ASN B C 1
ATOM 1445 O O . ASN B 1 61 ? 14.902 57.207 56.221 1.00 5.46 61 ASN B O 1
ATOM 1450 N N . GLY B 1 62 ? 13.281 55.769 56.785 1.00 5.20 62 GLY B N 1
ATOM 1451 C CA . GLY B 1 62 ? 13.281 56.125 58.225 1.00 6.17 62 GLY B CA 1
ATOM 1452 C C . GLY B 1 62 ? 14.340 55.431 59.022 1.00 6.42 62 GLY B C 1
ATOM 1453 O O . GLY B 1 62 ? 14.095 55.111 60.183 1.00 8.52 62 GLY B O 1
ATOM 1454 N N . THR B 1 63 ? 15.512 55.218 58.457 1.00 6.15 63 THR B N 1
ATOM 1455 C CA . THR B 1 63 ? 16.631 54.602 59.154 1.00 6.11 63 THR B CA 1
ATOM 1456 C C . THR B 1 63 ? 17.874 55.389 58.843 1.00 6.32 63 THR B C 1
ATOM 1457 O O . THR B 1 63 ? 17.907 56.208 57.913 1.00 7.34 63 THR B O 1
ATOM 1461 N N . THR B 1 64 ? 18.935 55.117 59.586 1.00 6.31 64 THR B N 1
ATOM 1462 C CA . THR B 1 64 ? 20.205 55.771 59.326 1.00 7.59 64 THR B CA 1
ATOM 1463 C C . THR B 1 64 ? 21.063 55.027 58.313 1.00 8.87 64 THR B C 1
ATOM 1464 O O . THR B 1 64 ? 22.147 55.505 57.990 1.00 12.65 64 THR B O 1
ATOM 1468 N N . THR B 1 65 ? 20.579 53.925 57.774 1.00 7.91 65 THR B N 1
ATOM 1469 C CA . THR B 1 65 ? 21.363 53.148 56.823 1.00 9.31 65 THR B CA 1
ATOM 1470 C C . THR B 1 65 ? 20.824 53.359 55.417 1.00 7.64 65 THR B C 1
ATOM 1471 O O . THR B 1 65 ? 19.631 53.156 55.143 1.00 7.27 65 THR B O 1
ATOM 1475 N N . SER B 1 66 ? 21.727 53.712 54.515 1.00 8.37 66 SER B N 1
ATOM 1476 C CA A SER B 1 66 ? 21.401 53.862 53.085 0.50 8.74 66 SER B CA 1
ATOM 1477 C CA B SER B 1 66 ? 21.269 53.897 53.121 0.50 7.48 66 SER B CA 1
A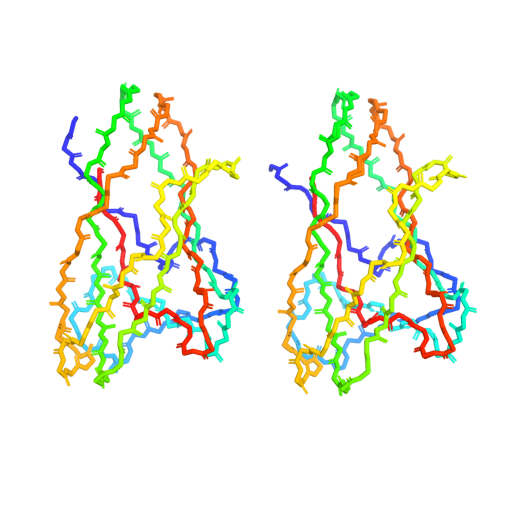TOM 1478 C C . SER B 1 66 ? 20.963 52.549 52.499 1.00 7.51 66 SER B C 1
ATOM 1479 O O . SER B 1 66 ? 21.532 51.506 52.849 1.00 9.46 66 SER B O 1
ATOM 1484 N N . ARG B 1 67 ? 20.000 52.565 51.592 1.00 6.46 67 ARG B N 1
ATOM 1485 C CA . ARG B 1 67 ? 19.503 51.391 50.916 1.00 6.61 67 ARG B CA 1
ATOM 1486 C C . ARG B 1 67 ? 19.719 51.506 49.424 1.00 6.43 67 ARG B C 1
ATOM 1487 O O . ARG B 1 67 ? 19.083 52.303 48.768 1.00 8.45 67 ARG B O 1
ATOM 1495 N N . PRO B 1 68 ? 20.700 50.792 48.890 1.00 5.40 68 PRO B N 1
ATOM 1496 C CA . PRO B 1 68 ? 21.007 50.976 47.476 1.00 5.13 68 PRO B CA 1
ATOM 1497 C C . PRO B 1 68 ? 20.115 50.141 46.570 1.00 4.79 68 PRO B C 1
ATOM 1498 O O . PRO B 1 68 ? 19.723 49.007 46.897 1.00 5.38 68 PRO B O 1
ATOM 1502 N N . LEU B 1 69 ? 19.871 50.697 45.392 1.00 4.11 69 LEU B N 1
ATOM 1503 C CA . LEU B 1 69 ? 19.155 50.026 44.330 1.00 4.20 69 LEU B CA 1
ATOM 1504 C C . LEU B 1 69 ? 19.971 50.063 43.043 1.00 4.13 69 LEU B C 1
ATOM 1505 O O . LEU B 1 69 ? 20.655 51.042 42.757 1.00 4.61 69 LEU B O 1
ATOM 1510 N N . ASP B 1 70 ? 19.840 48.989 42.265 1.00 4.08 70 ASP B N 1
ATOM 1511 C CA . ASP B 1 70 ? 20.341 48.952 40.879 1.00 3.92 70 ASP B CA 1
ATOM 1512 C C . ASP B 1 70 ? 19.170 49.142 39.940 1.00 4.20 70 ASP B C 1
ATOM 1513 O O . ASP B 1 70 ? 18.117 48.541 40.105 1.00 5.58 70 ASP B O 1
ATOM 1518 N N . PHE B 1 71 ? 19.322 50.018 38.954 1.00 4.81 71 PHE B N 1
ATOM 1519 C CA . PHE B 1 71 ? 18.289 50.298 37.957 1.00 4.80 71 PHE B CA 1
ATOM 1520 C C . PHE B 1 71 ? 18.683 49.656 36.628 1.00 5.60 71 PHE B C 1
ATOM 1521 O O . PHE B 1 71 ? 19.863 49.696 36.231 1.00 6.75 71 PHE B O 1
ATOM 1529 N N . SER B 1 72 ? 17.693 49.141 35.910 1.00 5.45 72 SER B N 1
ATOM 1530 C CA . SER B 1 72 ? 17.919 48.560 34.605 1.00 5.94 72 SER B CA 1
ATOM 1531 C C . SER B 1 72 ? 16.717 48.803 33.704 1.00 7.22 72 SER B C 1
ATOM 1532 O O . SER B 1 72 ? 15.599 49.078 34.174 1.00 8.94 72 SER B O 1
ATOM 1535 N N . VAL B 1 73 ? 16.935 48.675 32.391 1.00 8.27 73 VAL B N 1
ATOM 1536 C CA . VAL B 1 73 ? 15.871 48.736 31.361 1.00 11.63 73 VAL B CA 1
ATOM 1537 C C . VAL B 1 73 ? 16.064 47.588 30.429 1.00 14.19 73 VAL B C 1
ATOM 1538 O O . VAL B 1 73 ? 17.043 47.608 29.756 1.00 15.11 73 VAL B O 1
ATOM 1542 N N . ASN B 1 74 ? 15.372 46.438 30.436 1.00 19.80 74 ASN B N 1
ATOM 1543 C CA . ASN B 1 74 ? 15.637 45.243 29.574 1.00 21.63 74 ASN B CA 1
ATOM 1544 C C . ASN B 1 74 ? 16.836 44.401 29.868 1.00 21.79 74 ASN B C 1
ATOM 1545 O O . ASN B 1 74 ? 17.415 43.837 28.931 1.00 22.75 74 ASN B O 1
ATOM 1550 N N . GLY B 1 75 ? 17.079 44.387 31.122 1.00 19.09 75 GLY B N 1
ATOM 1551 C CA . GLY B 1 75 ? 18.295 43.701 31.421 1.00 19.95 75 GLY B CA 1
ATOM 1552 C C . GLY B 1 75 ? 19.482 44.548 31.112 1.00 19.36 75 GLY B C 1
ATOM 1553 O O . GLY B 1 75 ? 20.608 44.113 31.392 1.00 23.99 75 GLY B O 1
ATOM 1554 N N . SER B 1 76 ? 19.303 45.783 30.609 1.00 15.07 76 SER B N 1
ATOM 1555 C CA A SER B 1 76 ? 20.491 46.577 30.424 0.50 14.93 76 SER B CA 1
ATOM 1556 C CA B SER B 1 76 ? 20.451 46.666 30.361 0.50 14.62 76 SER B CA 1
ATOM 1557 C C . SER B 1 76 ? 20.678 47.438 31.672 1.00 12.32 76 SER B C 1
ATOM 1558 O O . SER B 1 76 ? 19.774 48.089 32.131 1.00 9.19 76 SER B O 1
ATOM 1563 N N . ILE B 1 77 ? 21.878 47.442 32.226 1.00 14.78 77 ILE B N 1
ATOM 1564 C CA . ILE B 1 77 ? 22.226 48.307 33.363 1.00 14.44 77 ILE B CA 1
ATOM 1565 C C . ILE B 1 77 ? 22.010 49.758 33.044 1.00 12.05 77 ILE B C 1
ATOM 1566 O O . ILE B 1 77 ? 22.574 50.319 32.067 1.00 13.93 77 ILE B O 1
ATOM 1571 N N . SER B 1 78 ? 21.258 50.409 33.909 1.00 7.79 78 SER B N 1
ATOM 1572 C CA . SER B 1 78 ? 20.984 51.851 33.833 1.00 7.47 78 SER B CA 1
ATOM 1573 C C . SER B 1 78 ? 21.746 52.588 34.945 1.00 7.43 78 SER B C 1
ATOM 1574 O O . SER B 1 78 ? 22.239 53.676 34.709 1.00 8.86 78 SER B O 1
ATOM 1577 N N . ALA B 1 79 ? 21.796 52.040 36.156 1.00 6.95 79 ALA B N 1
ATOM 1578 C CA . ALA B 1 79 ? 22.524 52.676 37.273 1.00 6.76 79 ALA B CA 1
ATOM 1579 C C . ALA B 1 79 ? 22.831 51.569 38.254 1.00 6.36 79 ALA B C 1
ATOM 1580 O O . ALA B 1 79 ? 22.000 50.616 38.406 1.00 9.19 79 ALA B O 1
ATOM 1582 N N . SER B 1 80 ? 23.987 51.585 38.852 1.00 5.59 80 SER B N 1
ATOM 1583 C CA A SER B 1 80 ? 24.453 50.590 39.797 0.50 5.58 80 SER B CA 1
ATOM 1584 C CA B SER B 1 80 ? 24.240 50.597 39.896 0.50 5.23 80 SER B CA 1
ATOM 1585 C C . SER B 1 80 ? 24.674 51.289 41.134 1.00 4.56 80 SER B C 1
ATOM 1586 O O . SER B 1 80 ? 25.407 52.266 41.129 1.00 5.22 80 SER B O 1
ATOM 1591 N N . GLY B 1 81 ? 24.202 50.770 42.257 1.00 5.09 81 GLY B N 1
ATOM 1592 C CA . GLY B 1 81 ? 24.591 51.320 43.539 1.00 6.11 81 GLY B CA 1
ATOM 1593 C C . GLY B 1 81 ? 24.064 52.733 43.770 1.00 5.63 81 GLY B C 1
ATOM 1594 O O . GLY B 1 81 ? 24.745 53.609 44.323 1.00 6.78 81 GLY B O 1
ATOM 1595 N N . VAL B 1 82 ? 22.811 52.971 43.413 1.00 4.82 82 VAL B N 1
ATOM 1596 C CA . VAL B 1 82 ? 22.183 54.251 43.728 1.00 4.74 82 VAL B CA 1
ATOM 1597 C C . VAL B 1 82 ? 21.738 54.209 45.188 1.00 4.36 82 VAL B C 1
ATOM 1598 O O . VAL B 1 82 ? 20.841 53.426 45.539 1.00 4.69 82 VAL B O 1
ATOM 1602 N N . ALA B 1 83 ? 22.375 55.000 46.028 1.00 5.25 83 ALA B N 1
ATOM 1603 C CA . ALA B 1 83 ? 22.157 54.904 47.471 1.00 5.75 83 ALA B CA 1
ATOM 1604 C C . ALA B 1 83 ? 21.047 55.808 47.924 1.00 5.57 83 ALA B C 1
ATOM 1605 O O . ALA B 1 83 ? 21.196 57.023 47.840 1.00 9.43 83 ALA B O 1
ATOM 1607 N N . PHE B 1 84 ? 20.015 55.265 48.551 1.00 4.90 84 PHE B N 1
ATOM 1608 C CA . PHE B 1 84 ? 18.873 56.028 49.070 1.00 4.70 84 PHE B CA 1
ATOM 1609 C C . PHE B 1 84 ? 19.102 56.198 50.568 1.00 5.06 84 PHE B C 1
ATOM 1610 O O . PHE B 1 84 ? 18.876 55.288 51.346 1.00 5.96 84 PHE B O 1
ATOM 1618 N N . GLY B 1 85 ? 19.523 57.395 50.926 1.00 6.55 85 GLY B N 1
ATOM 1619 C CA . GLY B 1 85 ? 19.875 57.732 52.292 1.00 6.84 85 GLY B CA 1
ATOM 1620 C C . GLY B 1 85 ? 18.679 58.041 53.153 1.00 5.99 85 GLY B C 1
ATOM 1621 O O . GLY B 1 85 ? 17.536 58.044 52.712 1.00 7.03 85 GLY B O 1
ATOM 1622 N N . SER B 1 86 ? 18.968 58.318 54.404 1.00 5.99 86 SER B N 1
ATOM 1623 C CA . SER B 1 86 ? 17.907 58.587 55.373 1.00 6.47 86 SER B CA 1
ATOM 1624 C C . SER B 1 86 ? 17.086 59.792 54.984 1.00 6.25 86 SER B C 1
ATOM 1625 O O . SER B 1 86 ? 17.603 60.802 54.489 1.00 6.81 86 SER B O 1
ATOM 1628 N N . THR B 1 87 ? 15.809 59.712 55.305 1.00 5.63 87 THR B N 1
ATOM 1629 C CA . THR B 1 87 ? 14.910 60.857 55.291 1.00 6.39 87 THR B CA 1
ATOM 1630 C C . THR B 1 87 ? 14.446 61.204 56.724 1.00 6.71 87 THR B C 1
ATOM 1631 O O . THR B 1 87 ? 13.560 62.028 56.910 1.00 7.85 87 THR B O 1
ATOM 1635 N N . GLY B 1 88 ? 15.059 60.574 57.728 1.00 6.73 88 GLY B N 1
ATOM 1636 C CA . GLY B 1 88 ? 14.756 60.858 59.129 1.00 7.23 88 GLY B CA 1
ATOM 1637 C C . GLY B 1 88 ? 13.569 60.096 59.675 1.00 7.53 88 GLY B C 1
ATOM 1638 O O . GLY B 1 88 ? 13.662 59.409 60.698 1.00 9.29 88 GLY B O 1
ATOM 1639 N N . THR B 1 89 ? 12.439 60.225 58.989 1.00 6.87 89 THR B N 1
ATOM 1640 C CA . THR B 1 89 ? 11.215 59.566 59.401 1.00 7.12 89 THR B CA 1
ATOM 1641 C C . THR B 1 89 ? 10.562 58.965 58.149 1.00 6.44 89 THR B C 1
ATOM 1642 O O . THR B 1 89 ? 10.796 59.429 57.022 1.00 6.68 89 THR B O 1
ATOM 1646 N N . TRP B 1 90 ? 9.682 57.984 58.340 1.00 7.80 90 TRP B N 1
ATOM 1647 C CA . TRP B 1 90 ? 9.005 57.341 57.208 1.00 7.30 90 TRP B CA 1
ATOM 1648 C C . TRP B 1 90 ? 8.015 58.207 56.444 1.00 7.37 90 TRP B C 1
ATOM 1649 O O . TRP B 1 90 ? 7.876 58.021 55.257 1.00 7.94 90 TRP B O 1
ATOM 1660 N N . PRO B 1 91 ? 7.343 59.179 57.092 1.00 8.23 91 PRO B N 1
ATOM 1661 C CA . PRO B 1 91 ? 6.483 60.068 56.313 1.00 8.38 91 PRO B CA 1
ATOM 1662 C C . PRO B 1 91 ? 7.194 61.226 55.659 1.00 8.22 91 PRO B C 1
ATOM 1663 O O . PRO B 1 91 ? 6.520 62.051 55.023 1.00 10.42 91 PRO B O 1
ATOM 1667 N N A ALA B 1 92 ? 8.495 61.376 55.866 0.50 6.50 92 ALA B N 1
ATOM 1668 N N B ALA B 1 92 ? 8.545 61.293 55.733 0.50 7.41 92 ALA B N 1
ATOM 1669 C CA A ALA B 1 92 ? 9.206 62.423 55.185 0.50 6.09 92 ALA B CA 1
ATOM 1670 C CA B ALA B 1 92 ? 9.387 62.425 55.198 0.50 7.43 92 ALA B CA 1
ATOM 1671 C C A ALA B 1 92 ? 9.756 61.764 53.933 0.50 5.78 92 ALA B C 1
ATOM 1672 C C B ALA B 1 92 ? 10.007 62.237 53.778 0.50 6.72 92 ALA B C 1
ATOM 1673 O O A ALA B 1 92 ? 10.569 60.817 53.973 0.50 6.12 92 ALA B O 1
ATOM 1674 O O B ALA B 1 92 ? 11.197 62.262 53.510 0.50 6.73 92 ALA B O 1
ATOM 1677 N N . TRP B 1 93 ? 9.178 62.187 52.818 1.00 6.03 93 TRP B N 1
ATOM 1678 C CA . TRP B 1 93 ? 9.583 61.785 51.484 1.00 5.51 93 TRP B CA 1
ATOM 1679 C C . TRP B 1 93 ? 10.491 62.819 50.862 1.00 5.35 93 TRP B C 1
ATOM 1680 O O . TRP B 1 93 ? 10.359 64.042 51.081 1.00 6.81 93 TRP B O 1
ATOM 1691 N N . THR B 1 94 ? 11.378 62.355 49.983 1.00 4.53 94 THR B N 1
ATOM 1692 C CA . THR B 1 94 ? 12.139 63.251 49.118 1.00 4.50 94 THR B CA 1
ATOM 1693 C C . THR B 1 94 ? 12.299 62.539 47.776 1.00 3.55 94 THR B C 1
ATOM 1694 O O . THR B 1 94 ? 11.690 61.493 47.543 1.00 4.32 94 THR B O 1
ATOM 1698 N N . THR B 1 95 ? 13.109 63.114 46.903 1.00 4.12 95 THR B N 1
ATOM 1699 C CA . THR B 1 95 ? 13.363 62.484 45.620 1.00 4.13 95 THR B CA 1
ATOM 1700 C C . THR B 1 95 ? 14.856 62.421 45.349 1.00 4.36 95 THR B C 1
ATOM 1701 O O . THR B 1 95 ? 15.671 63.159 45.928 1.00 4.93 95 THR B O 1
ATOM 1705 N N . LYS B 1 96 ? 15.169 61.521 44.432 1.00 4.34 96 LYS B N 1
ATOM 1706 C CA A LYS B 1 96 ? 16.521 61.390 43.880 0.25 4.84 96 LYS B CA 1
ATOM 1707 C CA B LYS B 1 96 ? 16.526 61.351 43.887 0.25 4.35 96 LYS B CA 1
ATOM 1708 C CA C LYS B 1 96 ? 16.516 61.342 43.879 0.25 4.62 96 LYS B CA 1
ATOM 1709 C CA D LYS B 1 96 ? 16.515 61.438 43.867 0.25 5.00 96 LYS B CA 1
ATOM 1710 C C . LYS B 1 96 ? 16.349 61.164 42.388 1.00 4.01 96 LYS B C 1
ATOM 1711 O O . LYS B 1 96 ? 15.501 60.375 41.973 1.00 4.96 96 LYS B O 1
ATOM 1732 N N . THR B 1 97 ? 17.128 61.882 41.587 1.00 4.40 97 THR B N 1
ATOM 1733 C CA . THR B 1 97 ? 17.056 61.759 40.117 1.00 3.98 97 THR B CA 1
ATOM 1734 C C . THR B 1 97 ? 18.104 60.790 39.625 1.00 3.92 97 THR B C 1
ATOM 1735 O O . THR B 1 97 ? 19.322 60.935 39.918 1.00 5.48 97 THR B O 1
ATOM 1739 N N . VAL B 1 98 ? 17.674 59.816 38.841 1.00 3.55 98 VAL B N 1
ATOM 1740 C CA . VAL B 1 98 ? 18.539 58.808 38.218 1.00 3.65 98 VAL B CA 1
ATOM 1741 C C . VAL B 1 98 ? 18.408 58.987 36.711 1.00 3.68 98 VAL B C 1
ATOM 1742 O O . VAL B 1 98 ? 17.314 59.056 36.178 1.00 4.20 98 VAL B O 1
ATOM 1746 N N . ARG B 1 99 ? 19.550 59.071 36.047 1.00 5.02 99 ARG B N 1
ATOM 1747 C CA . ARG B 1 99 ? 19.591 59.200 34.578 1.00 6.14 99 ARG B CA 1
ATOM 1748 C C . ARG B 1 99 ? 19.406 57.820 33.980 1.00 5.91 99 ARG B C 1
ATOM 1749 O O . ARG B 1 99 ? 20.132 56.833 34.303 1.00 7.84 99 ARG B O 1
ATOM 1757 N N . VAL B 1 100 ? 18.437 57.652 33.114 1.00 5.25 100 VAL B N 1
ATOM 1758 C CA . VAL B 1 100 ? 18.046 56.317 32.527 1.00 6.30 100 VAL B CA 1
ATOM 1759 C C . VAL B 1 100 ? 17.861 56.527 31.029 1.00 6.67 100 VAL B C 1
ATOM 1760 O O . VAL B 1 100 ? 17.108 57.397 30.614 1.00 7.26 100 VAL B O 1
ATOM 1764 N N . THR B 1 101 ? 18.573 55.746 30.219 1.00 6.60 101 THR B N 1
ATOM 1765 C CA . THR B 1 101 ? 18.452 55.787 28.756 1.00 7.29 101 THR B CA 1
ATOM 1766 C C . THR B 1 101 ? 17.324 54.889 28.285 1.00 6.65 101 THR B C 1
ATOM 1767 O O . THR B 1 101 ? 17.251 53.714 28.680 1.00 7.99 101 THR B O 1
ATOM 1771 N N . LEU B 1 102 ? 16.434 55.471 27.479 1.00 6.82 102 LEU B N 1
ATOM 1772 C CA . LEU B 1 102 ? 15.200 54.852 27.053 1.00 6.69 102 LEU B CA 1
ATOM 1773 C C . LEU B 1 102 ? 15.088 54.921 25.534 1.00 7.35 102 LEU B C 1
ATOM 1774 O O . LEU B 1 102 ? 15.629 55.817 24.885 1.00 8.03 102 LEU B O 1
ATOM 1779 N N . ALA B 1 103 ? 14.373 53.980 24.959 1.00 6.96 103 ALA B N 1
ATOM 1780 C CA . ALA B 1 103 ? 13.912 54.055 23.570 1.00 6.93 103 ALA B CA 1
ATOM 1781 C C . ALA B 1 103 ? 12.649 54.876 23.486 1.00 6.42 103 ALA B C 1
ATOM 1782 O O . ALA B 1 103 ? 11.937 55.033 24.463 1.00 6.90 103 ALA B O 1
ATOM 1784 N N . ALA B 1 104 ? 12.333 55.384 22.279 1.00 7.33 104 ALA B N 1
ATOM 1785 C CA . ALA B 1 104 ? 11.020 55.972 22.062 1.00 7.15 104 ALA B CA 1
ATOM 1786 C C . ALA B 1 104 ? 9.959 54.914 22.333 1.00 6.70 104 ALA B C 1
ATOM 1787 O O . ALA B 1 104 ? 10.063 53.754 21.931 1.00 9.38 104 ALA B O 1
ATOM 1789 N N . GLY B 1 105 ? 8.860 55.347 22.963 1.00 6.48 105 GLY B N 1
ATOM 1790 C CA . GLY B 1 105 ? 7.751 54.473 23.219 1.00 6.68 105 GLY B CA 1
ATOM 1791 C C . GLY B 1 105 ? 7.849 53.772 24.564 1.00 6.57 105 GLY B C 1
ATOM 1792 O O . GLY B 1 105 ? 8.305 54.363 25.560 1.00 5.96 105 GLY B O 1
ATOM 1793 N N . VAL B 1 106 ? 7.417 52.520 24.612 1.00 6.78 106 VAL B N 1
ATOM 1794 C CA . VAL B 1 106 ? 7.260 51.786 25.841 1.00 6.79 106 VAL B CA 1
ATOM 1795 C C . VAL B 1 106 ? 8.604 51.215 26.283 1.00 6.44 106 VAL B C 1
ATOM 1796 O O . VAL B 1 106 ? 9.357 50.634 25.486 1.00 8.44 106 VAL B O 1
ATOM 1800 N N . ASN B 1 107 ? 8.886 51.334 27.585 1.00 5.50 107 ASN B N 1
ATOM 1801 C CA . ASN B 1 107 ? 10.064 50.771 28.203 1.00 5.79 107 ASN B CA 1
ATOM 1802 C C . ASN B 1 107 ? 9.689 50.230 29.563 1.00 5.40 107 ASN B C 1
ATOM 1803 O O . ASN B 1 107 ? 8.714 50.686 30.169 1.00 6.37 107 ASN B O 1
ATOM 1808 N N . LYS B 1 108 ? 10.506 49.331 30.101 1.00 5.84 108 LYS B N 1
ATOM 1809 C CA A LYS B 1 108 ? 10.334 48.876 31.487 0.50 6.05 108 LYS B CA 1
ATOM 1810 C CA B LYS B 1 108 ? 10.357 48.862 31.487 0.50 5.82 108 LYS B CA 1
ATOM 1811 C C . LYS B 1 108 ? 11.586 49.281 32.263 1.00 5.88 108 LYS B C 1
ATOM 1812 O O . LYS B 1 108 ? 12.709 49.002 31.846 1.00 9.22 108 LYS B O 1
ATOM 1823 N N . ILE B 1 109 ? 11.389 49.965 33.390 1.00 4.94 109 ILE B N 1
ATOM 1824 C CA . ILE B 1 109 ? 12.475 50.378 34.267 1.00 4.38 109 ILE B CA 1
ATOM 1825 C C . ILE B 1 109 ? 12.338 49.574 35.576 1.00 4.43 109 ILE B C 1
ATOM 1826 O O . ILE B 1 109 ? 11.291 49.619 36.221 1.00 4.52 109 ILE B O 1
ATOM 1831 N N . LYS B 1 110 ? 13.382 48.859 35.969 1.00 5.03 110 LYS B N 1
ATOM 1832 C CA . LYS B 1 110 ? 13.391 48.022 37.160 1.00 4.21 110 LYS B CA 1
ATOM 1833 C C . LYS B 1 110 ? 14.387 48.554 38.168 1.00 4.17 110 LYS B C 1
ATOM 1834 O O . LYS B 1 110 ? 15.505 48.920 37.802 1.00 4.99 110 LYS B O 1
ATOM 1840 N N . ALA B 1 111 ? 13.999 48.567 39.448 1.00 4.48 111 ALA B N 1
ATOM 1841 C CA . ALA B 1 111 ? 14.864 48.989 40.545 1.00 3.89 111 ALA B CA 1
ATOM 1842 C C . ALA B 1 111 ? 14.900 47.872 41.566 1.00 3.84 111 ALA B C 1
ATOM 1843 O O . ALA B 1 111 ? 13.891 47.557 42.208 1.00 4.08 111 ALA B O 1
ATOM 1845 N N . VAL B 1 112 ? 16.068 47.253 41.695 1.00 4.02 112 VAL B N 1
ATOM 1846 C CA A VAL B 1 112 ? 16.245 46.088 42.569 0.50 4.20 112 VAL B CA 1
ATOM 1847 C CA B VAL B 1 112 ? 16.330 46.039 42.515 0.50 4.23 112 VAL B CA 1
ATOM 1848 C C . VAL B 1 112 ? 17.187 46.382 43.722 1.00 4.27 112 VAL B C 1
ATOM 1849 O O . VAL B 1 112 ? 18.235 47.019 43.550 1.00 4.77 112 VAL B O 1
ATOM 1856 N N . ALA B 1 113 ? 16.809 45.936 44.897 1.00 4.24 113 ALA B N 1
ATOM 1857 C CA . ALA B 1 113 ? 17.647 46.098 46.083 1.00 4.81 113 ALA B CA 1
ATOM 1858 C C . ALA B 1 113 ? 18.834 45.142 46.035 1.00 5.61 113 ALA B C 1
ATOM 1859 O O . ALA B 1 113 ? 18.700 43.949 45.723 1.00 7.27 113 ALA B O 1
ATOM 1861 N N . THR B 1 114 ? 19.995 45.649 46.429 1.00 6.05 114 THR B N 1
ATOM 1862 C CA . THR B 1 114 ? 21.225 44.819 46.436 1.00 7.43 114 THR B CA 1
ATOM 1863 C C . THR B 1 114 ? 21.680 44.426 47.848 1.00 7.43 114 THR B C 1
ATOM 1864 O O . THR B 1 114 ? 22.666 43.687 47.942 1.00 10.14 114 THR B O 1
ATOM 1868 N N . THR B 1 115 ? 21.021 44.895 48.904 1.00 7.56 115 THR B N 1
ATOM 1869 C CA . THR B 1 115 ? 21.405 44.544 50.268 1.00 7.79 115 THR B CA 1
ATOM 1870 C C . THR B 1 115 ? 20.198 43.959 50.985 1.00 7.26 115 THR B C 1
ATOM 1871 O O . THR B 1 115 ? 19.044 44.092 50.575 1.00 7.12 115 THR B O 1
ATOM 1875 N N . ALA B 1 116 ? 20.501 43.323 52.120 1.00 8.53 116 ALA B N 1
ATOM 1876 C CA . ALA B 1 116 ? 19.516 42.674 52.960 1.00 8.70 116 ALA B CA 1
ATOM 1877 C C . ALA B 1 116 ? 18.560 43.626 53.665 1.00 8.62 116 ALA B C 1
ATOM 1878 O O . ALA B 1 116 ? 17.544 43.186 54.181 1.00 9.89 116 ALA B O 1
ATOM 1880 N N . ASN B 1 117 ? 18.813 44.936 53.594 1.00 8.47 117 ASN B N 1
ATOM 1881 C CA . ASN B 1 117 ? 17.844 45.918 54.052 1.00 8.29 117 ASN B CA 1
ATOM 1882 C C . ASN B 1 117 ? 16.806 46.217 53.011 1.00 7.76 117 ASN B C 1
ATOM 1883 O O . ASN B 1 117 ? 15.871 46.969 53.329 1.00 9.95 117 ASN B O 1
ATOM 1888 N N . GLY B 1 118 ? 16.879 45.647 51.820 1.00 6.30 118 GLY B N 1
ATOM 1889 C CA . GLY B 1 118 ? 15.898 45.922 50.800 1.00 5.99 118 GLY B CA 1
ATOM 1890 C C . GLY B 1 118 ? 16.018 47.337 50.274 1.00 5.42 118 GLY B C 1
ATOM 1891 O O . GLY B 1 118 ? 17.079 47.969 50.334 1.00 6.91 118 GLY B O 1
ATOM 1892 N N . GLY B 1 119 ? 14.904 47.833 49.742 1.00 5.39 119 GLY B N 1
ATOM 1893 C CA . GLY B 1 119 ? 14.885 49.169 49.197 1.00 4.48 119 GLY B CA 1
ATOM 1894 C C . GLY B 1 119 ? 14.328 50.180 50.151 1.00 4.66 119 GLY B C 1
ATOM 1895 O O . GLY B 1 119 ? 13.702 49.802 51.154 1.00 5.19 119 GLY B O 1
ATOM 1896 N N . PRO B 1 120 ? 14.468 51.464 49.862 1.00 4.22 120 PRO B N 1
ATOM 1897 C CA . PRO B 1 120 ? 13.665 52.461 50.594 1.00 4.37 120 PRO B CA 1
ATOM 1898 C C . PRO B 1 120 ? 12.191 52.211 50.279 1.00 4.08 120 PRO B C 1
ATOM 1899 O O . PRO B 1 120 ? 11.866 51.488 49.324 1.00 4.89 120 PRO B O 1
ATOM 1903 N N . ASN B 1 121 ? 11.282 52.830 51.053 1.00 3.65 121 ASN B N 1
ATOM 1904 C CA . ASN B 1 121 ? 9.901 52.840 50.589 1.00 3.49 121 ASN B CA 1
ATOM 1905 C C . ASN B 1 121 ? 9.831 53.734 49.361 1.00 3.36 121 ASN B C 1
ATOM 1906 O O . ASN B 1 121 ? 10.410 54.828 49.353 1.00 4.51 121 ASN B O 1
ATOM 1911 N N . VAL B 1 122 ? 9.136 53.287 48.319 1.00 3.32 122 VAL B N 1
ATOM 1912 C CA . VAL B 1 122 ? 9.083 54.020 47.037 1.00 3.05 122 VAL B CA 1
ATOM 1913 C C . VAL B 1 122 ? 7.649 54.392 46.745 1.00 2.96 122 VAL B C 1
ATOM 1914 O O . VAL B 1 122 ? 6.766 53.542 46.652 1.00 3.33 122 VAL B O 1
ATOM 1918 N N . ASP B 1 123 ? 7.423 55.679 46.553 1.00 2.79 123 ASP B N 1
ATOM 1919 C CA . ASP B 1 123 ? 6.097 56.209 46.228 1.00 3.19 123 ASP B CA 1
ATOM 1920 C C . ASP B 1 123 ? 5.771 55.983 44.751 1.00 2.59 123 ASP B C 1
ATOM 1921 O O . ASP B 1 123 ? 4.643 55.596 44.397 1.00 2.85 123 ASP B O 1
ATOM 1926 N N . LYS B 1 124 ? 6.721 56.320 43.878 1.00 2.95 124 LYS B N 1
ATOM 1927 C CA . LYS B 1 124 ? 6.513 56.412 42.417 1.00 2.84 124 LYS B CA 1
ATOM 1928 C C . LYS B 1 124 ? 7.861 56.787 41.799 1.00 2.95 124 LYS B C 1
ATOM 1929 O O . LYS B 1 124 ? 8.800 57.213 42.498 1.00 3.23 124 LYS B O 1
ATOM 1935 N N . ILE B 1 125 ? 7.891 56.688 40.473 1.00 3.26 125 ILE B N 1
ATOM 1936 C CA . ILE B 1 125 ? 8.890 57.398 39.661 1.00 2.79 125 ILE B CA 1
ATOM 1937 C C . ILE B 1 125 ? 8.105 58.335 38.752 1.00 3.58 125 ILE B C 1
ATOM 1938 O O . ILE B 1 125 ? 6.958 58.055 38.392 1.00 4.32 125 ILE B O 1
ATOM 1943 N N . THR B 1 126 ? 8.775 59.400 38.289 1.00 3.10 126 THR B N 1
ATOM 1944 C CA . THR B 1 126 ? 8.148 60.407 37.460 1.00 3.41 126 THR B CA 1
ATOM 1945 C C . THR B 1 126 ? 9.139 60.780 36.393 1.00 3.48 126 THR B C 1
ATOM 1946 O O . THR B 1 126 ? 10.312 61.094 36.712 1.00 3.91 126 THR B O 1
ATOM 1950 N N . LEU B 1 127 ? 8.712 60.782 35.130 1.00 4.11 127 LEU B N 1
ATOM 1951 C CA . LEU B 1 127 ? 9.610 61.119 34.006 1.00 4.24 127 LEU B CA 1
ATOM 1952 C C . LEU B 1 127 ? 8.765 61.406 32.763 1.00 6.13 127 LEU B C 1
ATOM 1953 O O . LEU B 1 127 ? 7.579 61.016 32.712 1.00 6.29 127 LEU B O 1
#

Nearest PDB structures (foldseek):
  2vzr-assembly1_A  TM=1.005E+00  e=2.470E-21  Amycolatopsis orientalis
  2w1w-assembly1_A  TM=9.749E-01  e=2.140E-14  Acetivibrio thermocellus
  4qb1-assembly1_A  TM=9.571E-01  e=4.749E-11  Paenibacillus barcinonensis
  4qaw-assembly5_E  TM=9.383E-01  e=2.841E-11  Paenibacillus barcinonensis
  4qaw-assembly1_A  TM=9.470E-01  e=7.162E-11  Paenibacillus barcinonensis

B-factor: mean 9.9, std 7.41, range [2.51, 49.43]

CATH classification: 2.60.120.260

Foldseek 3Di:
DFDWFFQQPFDWDQWDFDAPAPDFPDPGWIDHHQAFFTKTKTKDADAAWFKDKKKWWFADLDQDWFFKFKAKQRHTFRPGHTDGHLNDRNSIDIDIGMGTDHHTIMMIMITTHDSGTHTITGTIID/DFKDWFFQQNWDWDQWDFDAPAPAFPDPGWIDHQLAFFTKTKTKDADAAWDKDWKKWKFADQDQAWWFKWKDKPPHTQGGGPTHGHLNHRNRIDIDTGIGTDHHTIIMMMITTHHSRTHTTTGTIMD

Radius of gyration: 19.62 Å; Cα contacts (8 Å, |Δi|>4): 810; chains: 2; bounding box: 28×55×42 Å

Sequence (253 aa):
DPVDYQAEDATIVQGAVESNHAGYTGTGFVNYDNVAGSSVEWTVTVPSSAGTTYDVVVRYANGTTTSRPLDFSSVNGSISSASSSGVAFGSTGTWPAWTTKKKTVRRVVTLAAGVNKIKAVVATTANNGGPNVDKITLSDPVDYQAEDATIVQGAVESNNHAGYTGTGFVNYDNNVAGSSVEWTVTTVPSSAGTTYDVVVRYANGTTTSSRPLDFSVNGSSISASSGVAFGSTGTWPAAWTTKKKKTVRVTLAAGVNKKIKAVVATTANGGPNVDKITL

Organism: Amycolatopsis orientalis (NCBI:txid31958)